Protein AF-A0A8J7DBS2-F1 (afdb_monomer)

pLDDT: mean 95.26, std 6.11, range [50.09, 98.81]

Structure (mmCIF, N/CA/C/O backbone):
data_AF-A0A8J7DBS2-F1
#
_entry.id   AF-A0A8J7DBS2-F1
#
loop_
_atom_site.group_PDB
_atom_site.id
_atom_site.type_symbol
_atom_site.label_atom_id
_atom_site.label_alt_id
_atom_site.label_comp_id
_atom_site.label_asym_id
_atom_site.label_entity_id
_atom_site.label_seq_id
_atom_site.pdbx_PDB_ins_code
_atom_site.Cartn_x
_atom_site.Cartn_y
_atom_site.Cartn_z
_atom_site.occupancy
_atom_site.B_iso_or_equiv
_atom_site.auth_seq_id
_atom_site.auth_comp_id
_atom_site.auth_asym_id
_atom_site.auth_atom_id
_atom_site.pdbx_PDB_model_num
ATOM 1 N N . MET A 1 1 ? -0.593 -21.156 12.934 1.00 50.09 1 MET A N 1
ATOM 2 C CA . MET A 1 1 ? -2.065 -21.040 13.007 1.00 50.09 1 MET A CA 1
ATOM 3 C C . MET A 1 1 ? -2.499 -20.164 11.851 1.00 50.09 1 MET A C 1
ATOM 5 O O . MET A 1 1 ? -1.917 -19.101 11.699 1.00 50.09 1 MET A O 1
ATOM 9 N N . THR A 1 2 ? -3.436 -20.617 11.023 1.00 59.56 2 THR A N 1
ATOM 10 C CA . THR A 1 2 ? -4.028 -19.796 9.953 1.00 59.56 2 THR A CA 1
ATOM 11 C C . THR A 1 2 ? -4.877 -18.699 10.592 1.00 59.56 2 THR A C 1
ATOM 13 O O . THR A 1 2 ? -5.671 -19.004 11.486 1.00 59.56 2 THR A O 1
ATOM 16 N N . MET A 1 3 ? -4.697 -17.439 10.189 1.00 76.88 3 MET A N 1
ATOM 17 C CA . MET A 1 3 ? -5.526 -16.350 10.709 1.00 76.88 3 MET A CA 1
ATOM 18 C C . MET A 1 3 ? -6.970 -16.535 10.232 1.00 76.88 3 MET A C 1
ATOM 20 O O . MET A 1 3 ? -7.224 -16.925 9.093 1.00 76.88 3 MET A O 1
ATOM 24 N N . THR A 1 4 ? -7.930 -16.305 11.126 1.00 87.81 4 THR A N 1
ATOM 25 C CA . THR A 1 4 ? -9.352 -16.307 10.767 1.00 87.81 4 THR A CA 1
ATOM 26 C C . THR A 1 4 ? -9.780 -14.870 10.538 1.00 87.81 4 THR A C 1
ATOM 28 O O . THR A 1 4 ? -9.599 -14.036 11.419 1.00 87.81 4 THR A O 1
ATOM 31 N N . TYR A 1 5 ? -10.337 -14.602 9.361 1.00 94.69 5 TYR A N 1
ATOM 32 C CA . TYR A 1 5 ? -10.731 -13.267 8.934 1.00 94.69 5 TYR A CA 1
ATOM 33 C C . TYR A 1 5 ? -12.247 -13.149 8.808 1.00 94.69 5 TYR A C 1
ATOM 35 O O . TYR A 1 5 ? -12.887 -14.020 8.215 1.00 94.69 5 TYR A O 1
ATOM 43 N N . THR A 1 6 ? -12.802 -12.047 9.305 1.00 94.81 6 THR A N 1
ATOM 44 C CA . THR A 1 6 ? -14.239 -11.762 9.305 1.00 94.81 6 THR A CA 1
ATOM 45 C C . THR A 1 6 ? -14.548 -10.460 8.568 1.00 94.81 6 THR A C 1
ATOM 47 O O . THR A 1 6 ? -15.043 -10.497 7.442 1.00 94.81 6 THR A O 1
ATOM 50 N N . ALA A 1 7 ? -14.240 -9.307 9.162 1.00 96.19 7 ALA A N 1
ATOM 51 C CA . ALA A 1 7 ? -14.533 -7.994 8.598 1.00 96.19 7 ALA A CA 1
ATOM 52 C C . ALA A 1 7 ? -13.622 -7.674 7.403 1.00 96.19 7 ALA A C 1
ATOM 54 O O . ALA A 1 7 ? -14.098 -7.227 6.365 1.00 96.19 7 ALA A O 1
ATOM 55 N N . VAL A 1 8 ? -12.329 -8.000 7.461 1.00 96.38 8 VAL A N 1
ATOM 56 C CA . VAL A 1 8 ? -11.396 -7.779 6.342 1.00 96.38 8 VAL A CA 1
ATOM 57 C C . VAL A 1 8 ? -11.718 -8.657 5.121 1.00 96.38 8 VAL A C 1
ATOM 59 O O . VAL A 1 8 ? -11.302 -8.338 4.009 1.00 96.38 8 VAL A O 1
ATOM 62 N N . LYS A 1 9 ? -12.526 -9.719 5.276 1.00 96.00 9 LYS A N 1
ATOM 63 C CA . LYS A 1 9 ? -13.055 -10.551 4.172 1.00 96.00 9 LYS A CA 1
ATOM 64 C C . LYS A 1 9 ? -14.320 -9.998 3.525 1.00 96.00 9 LYS A C 1
ATOM 66 O O . LYS A 1 9 ? -14.910 -10.665 2.679 1.00 96.00 9 LYS A O 1
ATOM 71 N N . GLN A 1 10 ? -14.739 -8.793 3.882 1.00 93.31 10 GLN A N 1
ATOM 72 C CA . GLN A 1 10 ? -15.871 -8.145 3.241 1.00 93.31 10 GLN A CA 1
ATOM 73 C C . GLN A 1 10 ? -15.635 -7.839 1.762 1.00 93.31 10 GLN A C 1
ATOM 75 O O . GLN A 1 10 ? -14.510 -7.615 1.301 1.00 93.31 10 GLN A O 1
ATOM 80 N N . HIS A 1 11 ? -16.751 -7.781 1.046 1.00 95.44 11 HIS A N 1
ATOM 81 C CA . HIS A 1 11 ? -16.793 -7.486 -0.373 1.00 95.44 11 HIS A CA 1
ATOM 82 C C . HIS A 1 11 ? -16.256 -6.085 -0.694 1.00 95.44 11 HIS A C 1
ATOM 84 O O . HIS A 1 11 ? -16.524 -5.131 0.038 1.00 95.44 11 HIS A O 1
ATOM 90 N N . VAL A 1 12 ? -15.551 -5.958 -1.819 1.00 95.44 12 VAL A N 1
ATOM 91 C CA . VAL A 1 12 ? -15.081 -4.680 -2.368 1.00 95.44 12 VAL A CA 1
ATOM 92 C C . VAL A 1 12 ? -15.620 -4.510 -3.785 1.00 95.44 12 VAL A C 1
ATOM 94 O O . VAL A 1 12 ? -15.249 -5.248 -4.696 1.00 95.44 12 VAL A O 1
ATOM 97 N N . SER A 1 13 ? -16.480 -3.511 -3.984 1.00 92.88 13 SER A N 1
ATOM 98 C CA . SER A 1 13 ? -17.037 -3.134 -5.290 1.00 92.88 13 SER A CA 1
ATOM 99 C C . SER A 1 13 ? -17.631 -4.312 -6.057 1.00 92.88 13 SER A C 1
ATOM 101 O O . SER A 1 13 ? -18.469 -5.004 -5.507 1.00 92.88 13 SER A O 1
ATOM 103 N N . ASN A 1 14 ? -17.242 -4.544 -7.306 1.00 90.12 14 ASN A N 1
ATOM 104 C CA . ASN A 1 14 ? -17.571 -5.711 -8.125 1.00 90.12 14 ASN A CA 1
ATOM 105 C C . ASN A 1 14 ? -16.405 -6.720 -8.194 1.00 90.12 14 ASN A C 1
ATOM 107 O O . ASN A 1 14 ? -16.357 -7.543 -9.105 1.00 90.12 14 ASN A O 1
ATOM 111 N N . ARG A 1 15 ? -15.444 -6.626 -7.265 1.00 93.06 15 ARG A N 1
ATOM 112 C CA . ARG A 1 15 ? -14.172 -7.368 -7.285 1.00 93.06 15 ARG A CA 1
ATOM 113 C C . ARG A 1 15 ? -14.215 -8.657 -6.467 1.00 93.06 15 ARG A C 1
ATOM 115 O O . ARG A 1 15 ? -13.379 -9.531 -6.668 1.00 93.06 15 ARG A O 1
ATOM 122 N N . GLY A 1 16 ? -15.182 -8.797 -5.562 1.00 95.69 16 GLY A N 1
ATOM 123 C CA . GLY A 1 16 ? -15.278 -9.945 -4.664 1.00 95.69 16 GLY A CA 1
ATOM 124 C C . GLY A 1 16 ? -14.671 -9.662 -3.292 1.00 95.69 16 GLY A C 1
ATOM 125 O O . GLY A 1 16 ? -14.774 -8.552 -2.770 1.00 95.69 16 GLY A O 1
ATOM 126 N N . VAL A 1 17 ? -14.067 -10.688 -2.696 1.00 96.94 17 VAL A N 1
ATOM 127 C CA . VAL A 1 17 ? -13.445 -10.640 -1.364 1.00 96.94 17 VAL A CA 1
ATOM 128 C C . VAL A 1 17 ? -11.940 -10.895 -1.477 1.00 96.94 17 VAL A C 1
ATOM 130 O O . VAL A 1 17 ? -11.539 -11.711 -2.310 1.00 96.94 17 VAL A O 1
ATOM 133 N N . PRO A 1 18 ? -11.101 -10.275 -0.628 1.00 97.19 18 PRO A N 1
ATOM 134 C CA . PRO A 1 18 ? -9.660 -10.495 -0.678 1.00 97.19 18 PRO A CA 1
ATOM 135 C C . PRO A 1 18 ? -9.301 -11.965 -0.408 1.00 97.19 18 PRO A C 1
ATOM 137 O O . PRO A 1 18 ? -9.890 -12.587 0.488 1.00 97.19 18 PRO A O 1
ATOM 140 N N . PRO A 1 19 ? -8.341 -12.552 -1.143 1.00 97.19 19 PRO A N 1
ATOM 141 C CA . PRO A 1 19 ? -7.790 -13.868 -0.828 1.00 97.19 19 PRO A CA 1
ATOM 142 C C . PRO A 1 19 ? -7.136 -13.889 0.558 1.00 97.19 19 PRO A C 1
ATOM 144 O O . PRO A 1 19 ? -6.570 -12.889 0.993 1.00 97.19 19 PRO A O 1
ATOM 147 N N . ASN A 1 20 ? -7.178 -15.036 1.245 1.00 96.81 20 ASN A N 1
ATOM 148 C CA . ASN A 1 20 ? -6.560 -15.151 2.572 1.00 96.81 20 ASN A CA 1
ATOM 149 C C . ASN A 1 20 ? -5.044 -14.940 2.505 1.00 96.81 20 ASN A C 1
ATOM 151 O O . ASN A 1 20 ? -4.527 -14.205 3.326 1.00 96.81 20 ASN A O 1
ATOM 155 N N . ASP A 1 21 ? -4.371 -15.479 1.485 1.00 96.94 21 ASP A N 1
ATOM 156 C CA . ASP A 1 21 ? -2.923 -15.307 1.306 1.00 96.94 21 ASP A CA 1
ATOM 157 C C . ASP A 1 21 ? -2.512 -13.827 1.176 1.00 96.94 21 ASP A C 1
ATOM 159 O O . ASP A 1 21 ? -1.553 -13.383 1.802 1.00 96.94 21 ASP A O 1
ATOM 163 N N . PHE A 1 22 ? -3.291 -13.020 0.446 1.00 98.19 22 PHE A N 1
ATOM 164 C CA . PHE A 1 22 ? -3.061 -11.575 0.383 1.00 98.19 22 PHE A CA 1
ATOM 165 C C . PHE A 1 22 ? -3.194 -10.922 1.770 1.00 98.19 22 PHE A C 1
ATOM 167 O O . PHE A 1 22 ? -2.366 -10.094 2.147 1.00 98.19 22 PHE A O 1
ATOM 174 N N . LEU A 1 23 ? -4.221 -11.298 2.541 1.00 98.25 23 LEU A N 1
ATOM 175 C CA . LEU A 1 23 ? -4.439 -10.771 3.892 1.00 98.25 23 LEU A CA 1
ATOM 176 C C . LEU A 1 23 ? -3.359 -11.227 4.880 1.00 98.25 23 LEU A C 1
ATOM 178 O O . LEU A 1 23 ? -2.909 -10.413 5.682 1.00 98.25 23 LEU A O 1
ATOM 182 N N . ASP A 1 24 ? -2.923 -12.485 4.805 1.00 97.69 24 ASP A N 1
ATOM 183 C CA . ASP A 1 24 ? -1.869 -13.047 5.653 1.00 97.69 24 ASP A CA 1
ATOM 184 C C . ASP A 1 24 ? -0.578 -12.241 5.476 1.00 97.69 24 ASP A C 1
ATOM 186 O O . ASP A 1 24 ? 0.030 -11.808 6.458 1.00 97.69 24 ASP A O 1
ATOM 190 N N . GLN A 1 25 ? -0.209 -11.954 4.226 1.00 98.19 25 GLN A N 1
ATOM 191 C CA . GLN A 1 25 ? 0.973 -11.159 3.898 1.00 98.19 25 GLN A CA 1
ATOM 192 C C . GLN A 1 25 ? 0.822 -9.684 4.288 1.00 98.19 25 GLN A C 1
ATOM 194 O O . GLN A 1 25 ? 1.759 -9.104 4.835 1.00 98.19 25 GLN A O 1
ATOM 199 N N . LEU A 1 26 ? -0.358 -9.091 4.078 1.00 98.56 26 LEU A N 1
ATOM 200 C CA . LEU A 1 26 ? -0.632 -7.704 4.462 1.00 98.56 26 LEU A CA 1
ATOM 201 C C . LEU A 1 26 ? -0.565 -7.497 5.980 1.00 98.56 26 LEU A C 1
ATOM 203 O O . LEU A 1 26 ? 0.005 -6.510 6.444 1.00 98.56 26 LEU A O 1
ATOM 207 N N . VAL A 1 27 ? -1.112 -8.431 6.760 1.00 98.38 27 VAL A N 1
ATOM 208 C CA . VAL A 1 27 ? -1.033 -8.394 8.227 1.00 98.38 27 VAL A CA 1
ATOM 209 C C . VAL A 1 27 ? 0.398 -8.628 8.699 1.00 98.38 27 VAL A C 1
ATOM 211 O O . VAL A 1 27 ? 0.857 -7.912 9.586 1.00 98.38 27 VAL A O 1
ATOM 214 N N . ALA A 1 28 ? 1.105 -9.604 8.120 1.00 98.06 28 ALA A N 1
ATOM 215 C CA . ALA A 1 28 ? 2.497 -9.876 8.469 1.00 98.06 28 ALA A CA 1
ATOM 216 C C . ALA A 1 28 ? 3.378 -8.641 8.236 1.00 98.06 28 ALA A C 1
ATOM 218 O O . ALA A 1 28 ? 4.077 -8.212 9.148 1.00 98.06 28 ALA A O 1
ATOM 219 N N . TRP A 1 29 ? 3.261 -8.004 7.068 1.00 98.50 29 TRP A N 1
ATOM 220 C CA . TRP A 1 29 ? 3.956 -6.748 6.799 1.00 98.50 29 TRP A CA 1
ATOM 221 C C . TRP A 1 29 ? 3.540 -5.643 7.772 1.00 98.50 29 TRP A C 1
ATOM 223 O O . TRP A 1 29 ? 4.397 -4.961 8.324 1.00 98.50 29 TRP A O 1
ATOM 233 N N . GLY A 1 30 ? 2.240 -5.483 8.035 1.00 98.25 30 GLY A N 1
ATOM 234 C CA . GLY A 1 30 ? 1.736 -4.458 8.945 1.00 98.25 30 GLY A CA 1
ATOM 235 C C . GLY A 1 30 ? 2.342 -4.527 10.349 1.00 98.25 30 GLY A C 1
ATOM 236 O O . GLY A 1 30 ? 2.635 -3.479 10.922 1.00 98.25 30 GLY A O 1
ATOM 237 N N . LYS A 1 31 ? 2.576 -5.735 10.880 1.00 97.88 31 LYS A N 1
ATOM 238 C CA . LYS A 1 31 ? 3.210 -5.955 12.194 1.00 97.88 31 LYS A CA 1
ATOM 239 C C . LYS A 1 31 ? 4.630 -5.409 12.270 1.00 97.88 31 LYS A C 1
ATOM 241 O O . LYS A 1 31 ? 4.978 -4.765 13.257 1.00 97.88 31 LYS A O 1
ATOM 246 N N . ASP A 1 32 ? 5.408 -5.651 11.222 1.00 97.25 32 ASP A N 1
ATOM 247 C CA . ASP A 1 32 ? 6.838 -5.344 11.191 1.00 97.25 32 ASP A CA 1
ATOM 248 C C . ASP A 1 32 ? 7.135 -3.973 10.559 1.00 97.25 32 ASP A C 1
ATOM 250 O O . ASP A 1 32 ? 8.241 -3.445 10.687 1.00 97.25 32 ASP A O 1
ATOM 254 N N . ALA A 1 33 ? 6.147 -3.372 9.890 1.00 97.75 33 ALA A N 1
ATOM 255 C CA . ALA A 1 33 ? 6.293 -2.095 9.212 1.00 97.75 33 ALA A CA 1
ATOM 256 C C . ALA A 1 33 ? 6.676 -0.966 10.198 1.00 97.75 33 ALA A C 1
ATOM 258 O O . ALA A 1 33 ? 5.978 -0.760 11.207 1.00 97.75 33 ALA A O 1
ATOM 259 N N . PRO A 1 34 ? 7.724 -0.175 9.886 1.00 97.44 34 PRO A N 1
ATOM 260 C CA . PRO A 1 34 ? 8.194 0.906 10.744 1.00 97.44 34 PRO A CA 1
ATOM 261 C C . PRO A 1 34 ? 7.108 1.930 11.088 1.00 97.44 34 PRO A C 1
ATOM 263 O O . PRO A 1 34 ? 6.398 2.432 10.213 1.00 97.44 34 PRO A O 1
ATOM 266 N N . ASP A 1 35 ? 7.037 2.311 12.365 1.00 97.88 35 ASP A N 1
ATOM 267 C CA . ASP A 1 35 ? 6.094 3.312 12.886 1.00 97.88 35 ASP A CA 1
ATOM 268 C C . ASP A 1 35 ? 6.122 4.634 12.095 1.00 97.88 35 ASP A C 1
ATOM 270 O O . ASP A 1 35 ? 5.081 5.274 11.917 1.00 97.88 35 ASP A O 1
ATOM 274 N N . GLU A 1 36 ? 7.291 5.026 11.573 1.00 96.38 36 GLU A N 1
ATOM 275 C CA . GLU A 1 36 ? 7.492 6.236 10.761 1.00 96.38 36 GLU A CA 1
ATOM 276 C C . GLU A 1 36 ? 6.594 6.313 9.517 1.00 96.38 36 GLU A C 1
ATOM 278 O O . GLU A 1 36 ? 6.227 7.409 9.092 1.00 96.38 36 GLU A O 1
ATOM 283 N N . ILE A 1 37 ? 6.169 5.178 8.956 1.00 97.50 37 ILE A N 1
ATOM 284 C CA . ILE A 1 37 ? 5.254 5.146 7.807 1.00 97.50 37 ILE A CA 1
ATOM 285 C C . ILE A 1 37 ? 3.871 5.671 8.222 1.00 97.50 37 ILE A C 1
ATOM 287 O O . ILE A 1 37 ? 3.144 6.265 7.421 1.00 97.50 37 ILE A O 1
ATOM 291 N N . PHE A 1 38 ? 3.506 5.500 9.493 1.00 98.06 38 PHE A N 1
ATOM 292 C CA . PHE A 1 38 ? 2.157 5.729 10.003 1.00 98.06 38 PHE A CA 1
ATOM 293 C C . PHE A 1 38 ? 2.026 6.986 10.864 1.00 98.06 38 PHE A C 1
ATOM 295 O O . PHE A 1 38 ? 0.909 7.317 11.268 1.00 98.06 38 PHE A O 1
ATOM 302 N N . VAL A 1 39 ? 3.107 7.725 11.137 1.00 96.56 39 VAL A N 1
ATOM 303 C CA . VAL A 1 39 ? 3.038 8.992 11.895 1.00 96.56 39 VAL A CA 1
ATOM 304 C C . VAL A 1 39 ? 2.187 10.039 11.168 1.00 96.56 39 VAL A C 1
ATOM 306 O O . VAL A 1 39 ? 1.696 9.827 10.063 1.00 96.56 39 VAL A O 1
ATOM 309 N N . ARG A 1 40 ? 1.929 11.199 11.767 1.00 94.62 40 ARG A N 1
ATOM 310 C CA . ARG A 1 40 ? 1.202 12.285 11.087 1.00 94.62 40 ARG A CA 1
ATOM 311 C C . ARG A 1 40 ? 2.135 13.046 10.136 1.00 94.62 40 ARG A C 1
ATOM 313 O O . ARG A 1 40 ? 3.239 13.387 10.534 1.00 94.62 40 ARG A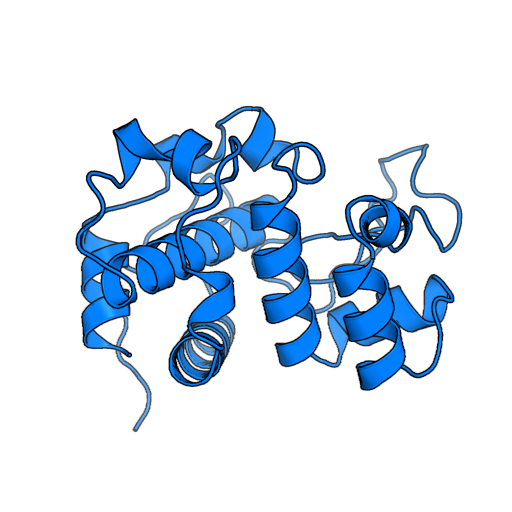 O 1
ATOM 320 N N . ASN A 1 41 ? 1.674 13.348 8.919 1.00 91.25 41 ASN A N 1
ATOM 321 C CA . ASN A 1 41 ? 2.353 14.293 8.023 1.00 91.25 41 ASN A CA 1
ATOM 322 C C . ASN A 1 41 ? 1.850 15.731 8.252 1.00 91.25 41 ASN A C 1
ATOM 324 O O . ASN A 1 41 ? 0.693 15.918 8.646 1.00 91.25 41 ASN A O 1
ATOM 328 N N . PRO A 1 42 ? 2.682 16.755 7.977 1.00 90.56 42 PRO A N 1
ATOM 329 C CA . PRO A 1 42 ? 2.252 18.153 8.011 1.00 90.56 42 PRO A CA 1
ATOM 330 C C . PRO A 1 42 ? 1.401 18.561 6.792 1.00 90.56 42 PRO A C 1
ATOM 332 O O . PRO A 1 42 ? 0.786 19.622 6.810 1.00 90.56 42 PRO A O 1
ATOM 335 N N . PHE A 1 43 ? 1.347 17.734 5.746 1.00 91.19 43 PHE A N 1
ATOM 336 C CA . PHE A 1 43 ? 0.581 17.956 4.516 1.00 91.19 43 PHE A CA 1
ATOM 337 C C . PHE A 1 43 ? -0.561 16.941 4.363 1.00 91.19 43 PHE A C 1
ATOM 339 O O . PHE A 1 43 ? -0.644 15.959 5.102 1.00 91.19 43 PHE A O 1
ATOM 346 N N . SER A 1 44 ? -1.458 17.202 3.405 1.00 93.31 44 SER A N 1
ATOM 347 C CA . SER A 1 44 ? -2.552 16.286 3.072 1.00 93.31 44 SER A CA 1
ATOM 348 C C . SER A 1 44 ? -2.014 15.020 2.411 1.00 93.31 44 SER A C 1
ATOM 350 O O . SER A 1 44 ? -1.223 15.097 1.474 1.00 93.31 44 SER A O 1
ATOM 352 N N . ASP A 1 45 ? -2.457 13.869 2.898 1.00 95.69 45 ASP A N 1
ATOM 353 C CA . ASP A 1 45 ? -2.103 12.545 2.402 1.00 95.69 45 ASP A CA 1
ATOM 354 C C . ASP A 1 45 ? -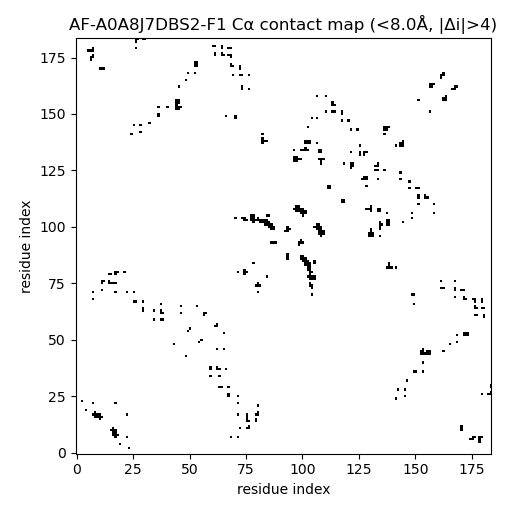3.336 11.630 2.443 1.00 95.69 45 ASP A C 1
ATOM 356 O O . ASP A 1 45 ? -4.461 12.094 2.663 1.00 95.69 45 ASP A O 1
ATOM 360 N N . ILE A 1 46 ? -3.139 10.324 2.259 1.00 97.81 46 ILE A N 1
ATOM 361 C CA . ILE A 1 46 ? -4.233 9.355 2.329 1.00 97.81 46 ILE A CA 1
ATOM 362 C C . ILE A 1 46 ? -5.052 9.442 3.622 1.00 97.81 46 ILE A C 1
ATOM 364 O O . ILE A 1 46 ? -6.268 9.289 3.574 1.00 97.81 46 ILE A O 1
ATOM 368 N N . TYR A 1 47 ? -4.438 9.749 4.770 1.00 98.06 47 TYR A N 1
ATOM 369 C CA . TYR A 1 47 ? -5.182 9.870 6.019 1.00 98.06 47 TYR A CA 1
ATOM 370 C C . TYR A 1 47 ? -6.106 11.074 5.965 1.00 98.06 47 TYR A C 1
ATOM 372 O O . TYR A 1 47 ? -7.284 10.944 6.268 1.00 98.06 47 TYR A O 1
ATOM 380 N N . SER A 1 48 ? -5.608 12.231 5.534 1.00 96.50 48 SER A N 1
ATOM 381 C CA . SER A 1 48 ? -6.467 13.403 5.338 1.00 96.50 48 SER A CA 1
ATOM 382 C C . SER A 1 48 ? -7.619 13.107 4.370 1.00 96.50 48 SER A C 1
ATOM 384 O O . SER A 1 48 ? -8.741 13.531 4.631 1.00 96.50 48 SER A O 1
ATOM 386 N N . SER A 1 49 ? -7.362 12.323 3.315 1.00 97.12 49 SER A N 1
ATOM 387 C CA . SER A 1 49 ? -8.367 11.900 2.330 1.00 97.12 49 SER A CA 1
ATOM 388 C C . SER A 1 49 ? -9.499 11.075 2.950 1.00 97.12 49 SER A C 1
ATOM 390 O O . SER A 1 49 ? -10.666 11.351 2.696 1.00 97.12 49 SER A O 1
ATOM 392 N N . VAL A 1 50 ? -9.171 10.093 3.797 1.00 98.12 50 VAL A N 1
ATOM 393 C CA . VAL A 1 50 ? -10.149 9.140 4.362 1.00 98.12 50 VAL A CA 1
ATOM 394 C C . VAL A 1 50 ? -10.605 9.502 5.780 1.00 98.12 50 VAL A C 1
ATOM 396 O O . VAL A 1 50 ? -11.225 8.686 6.467 1.00 98.12 50 VAL A O 1
ATOM 399 N N . PHE A 1 51 ? -10.305 10.719 6.252 1.00 97.75 51 PHE A N 1
ATOM 400 C CA . PHE A 1 51 ? -10.578 11.146 7.629 1.00 97.75 51 PHE A CA 1
ATOM 401 C C . PHE A 1 51 ? -12.047 10.995 8.021 1.00 97.75 51 PHE A C 1
ATOM 403 O O . PHE A 1 51 ? -12.348 10.452 9.082 1.00 97.75 51 PHE A O 1
ATOM 410 N N . ASN A 1 52 ? -12.966 11.425 7.159 1.00 97.56 52 ASN A N 1
ATOM 411 C CA . ASN A 1 52 ? -14.397 11.354 7.456 1.00 97.56 52 ASN A CA 1
ATOM 412 C C . ASN A 1 52 ? -14.909 9.904 7.502 1.00 97.56 52 ASN A C 1
ATOM 414 O O . ASN A 1 52 ? -15.853 9.597 8.227 1.00 97.56 52 ASN A O 1
ATOM 418 N N . THR A 1 53 ? -14.247 9.000 6.782 1.00 98.00 53 THR A N 1
ATOM 419 C CA . THR A 1 53 ? -14.638 7.593 6.675 1.00 98.00 53 THR A CA 1
ATOM 420 C C . THR A 1 53 ? -14.110 6.775 7.850 1.00 98.00 53 THR A C 1
ATOM 422 O O . THR A 1 53 ? -14.877 6.081 8.522 1.00 98.00 53 THR A O 1
ATOM 425 N N . LEU A 1 54 ? -12.813 6.896 8.151 1.00 98.38 54 LEU A N 1
ATOM 426 C CA . LEU A 1 54 ? -12.110 6.026 9.102 1.00 98.38 54 LEU A CA 1
ATOM 427 C C . LEU A 1 54 ? -11.586 6.742 10.356 1.00 98.38 54 LEU A C 1
ATOM 429 O O . LEU A 1 54 ? -11.195 6.076 11.311 1.00 98.38 54 LEU A O 1
ATOM 433 N N . GLY A 1 55 ? -11.561 8.075 10.386 1.00 94.75 55 GLY A N 1
ATOM 434 C CA . GLY A 1 55 ? -11.128 8.856 11.549 1.00 94.75 55 GLY A CA 1
ATOM 435 C C . GLY A 1 55 ? -12.197 8.958 12.646 1.00 94.75 55 GLY A C 1
ATOM 436 O O . GLY A 1 55 ? -13.309 8.466 12.476 1.00 94.75 55 GLY A O 1
ATOM 437 N N . PRO A 1 56 ? -11.930 9.613 13.786 1.00 97.12 56 PRO A N 1
ATOM 438 C CA . PRO A 1 56 ? -10.680 10.279 14.147 1.00 97.12 56 PRO A CA 1
ATOM 439 C C . PRO A 1 56 ? -9.549 9.289 14.470 1.00 97.12 56 PRO A C 1
ATOM 441 O O . PRO A 1 56 ? -9.783 8.126 14.789 1.00 97.12 56 PRO A O 1
ATOM 444 N N . TRP A 1 57 ? -8.298 9.751 14.381 1.00 96.62 57 TRP A N 1
ATOM 445 C CA . TRP A 1 57 ? -7.114 8.914 14.615 1.00 96.62 57 TRP A CA 1
ATOM 446 C C . TRP A 1 57 ? -6.852 8.690 16.103 1.00 96.62 57 TRP A C 1
ATOM 448 O O . TRP A 1 57 ? -6.830 9.647 16.870 1.00 96.62 57 TRP A O 1
ATOM 458 N N . GLN A 1 58 ? -6.565 7.443 16.482 1.00 96.88 58 GLN A N 1
ATOM 459 C CA . GLN A 1 58 ? -6.374 7.029 17.881 1.00 96.88 58 GLN A CA 1
ATOM 460 C C . GLN A 1 58 ? -4.913 6.666 18.217 1.00 96.88 58 GLN A C 1
ATOM 462 O O . GLN A 1 58 ? -4.645 5.966 19.186 1.00 96.88 58 GLN A O 1
ATOM 467 N N . GLY A 1 59 ? -3.956 7.113 17.400 1.00 96.88 59 GLY A N 1
ATOM 468 C CA . GLY A 1 59 ? -2.529 6.797 17.543 1.00 96.88 59 GLY A CA 1
ATOM 469 C C . GLY A 1 59 ? -1.981 5.937 16.405 1.00 96.88 59 GLY A C 1
ATOM 470 O O . GLY A 1 59 ? -2.663 5.697 15.404 1.00 96.88 59 GLY A O 1
ATOM 471 N N . ILE A 1 60 ? -0.727 5.501 16.550 1.00 98.00 60 ILE A N 1
ATOM 472 C CA . ILE A 1 60 ? 0.001 4.748 15.518 1.00 98.00 60 ILE A CA 1
ATOM 473 C C . ILE A 1 60 ? -0.681 3.412 15.180 1.00 98.00 60 ILE A C 1
ATOM 475 O O . ILE A 1 60 ? -0.917 3.199 13.992 1.00 98.00 60 ILE A O 1
ATOM 479 N N . PRO A 1 61 ? -1.105 2.564 16.145 1.00 98.31 61 PRO A N 1
ATOM 480 C CA . PRO A 1 61 ? -1.765 1.296 15.817 1.00 98.31 61 PRO A CA 1
ATOM 481 C C . PRO A 1 61 ? -3.022 1.475 14.958 1.00 98.31 61 PRO A C 1
ATOM 483 O O . PRO A 1 61 ? -3.219 0.770 13.972 1.00 98.31 61 PRO A O 1
ATOM 486 N N . HIS A 1 62 ? -3.839 2.486 15.271 1.00 98.62 62 HIS A N 1
ATOM 487 C CA . HIS A 1 62 ? -5.030 2.799 14.486 1.00 98.62 62 HIS A CA 1
ATOM 488 C C . HIS A 1 62 ? -4.679 3.312 13.086 1.00 98.62 62 HIS A C 1
ATOM 490 O O . HIS A 1 62 ? -5.308 2.921 12.111 1.00 98.62 62 HIS A O 1
ATOM 496 N N . ARG A 1 63 ? -3.669 4.181 12.951 1.00 98.62 63 ARG A N 1
ATOM 497 C CA . ARG A 1 63 ? -3.232 4.684 11.637 1.00 98.62 63 ARG A CA 1
ATOM 498 C C . ARG A 1 63 ? -2.650 3.563 10.773 1.00 98.62 63 ARG A C 1
ATOM 500 O O . ARG A 1 63 ? -3.018 3.454 9.610 1.00 98.62 63 ARG A O 1
ATOM 507 N N . ARG A 1 64 ? -1.847 2.677 11.358 1.00 98.75 64 ARG A N 1
ATOM 508 C CA . ARG A 1 64 ? -1.365 1.454 10.710 1.00 98.75 64 ARG A CA 1
ATOM 509 C C . ARG A 1 64 ? -2.522 0.608 10.181 1.00 98.75 64 ARG A C 1
ATOM 511 O O . ARG A 1 64 ? -2.569 0.342 8.987 1.00 98.75 64 ARG A O 1
ATOM 518 N N . ALA A 1 65 ? -3.499 0.281 11.025 1.00 98.75 65 ALA A N 1
ATOM 519 C CA . ALA A 1 65 ? -4.674 -0.484 10.610 1.00 98.75 65 ALA A CA 1
ATOM 520 C C . ALA A 1 65 ? -5.499 0.216 9.512 1.00 98.75 65 ALA A C 1
ATOM 522 O O . ALA A 1 65 ? -5.986 -0.436 8.594 1.00 98.75 65 ALA A O 1
ATOM 523 N N . VAL A 1 66 ? -5.613 1.547 9.564 1.00 98.75 66 VAL A N 1
ATOM 524 C CA . VAL A 1 66 ? -6.239 2.350 8.500 1.00 98.75 66 VAL A CA 1
ATOM 525 C C . VAL A 1 66 ? -5.474 2.230 7.182 1.00 98.75 66 VAL A C 1
ATOM 527 O O . VAL A 1 66 ? -6.104 2.066 6.141 1.00 98.75 66 VAL A O 1
ATOM 530 N N . MET A 1 67 ? -4.139 2.277 7.202 1.00 98.81 67 MET A N 1
ATOM 531 C CA . 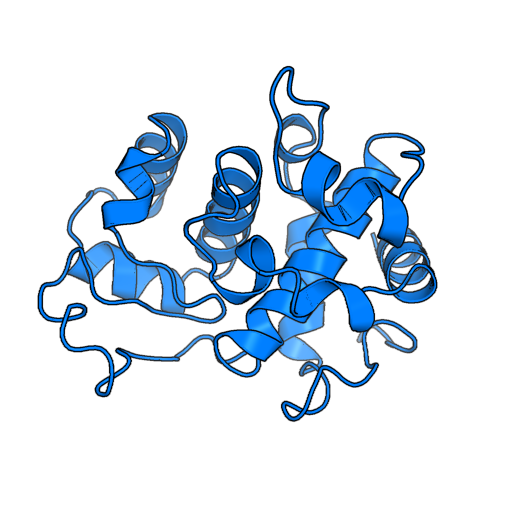MET A 1 67 ? -3.332 2.068 5.996 1.00 98.81 67 MET A CA 1
ATOM 532 C C . MET A 1 67 ? -3.551 0.665 5.419 1.00 98.81 67 MET A C 1
ATOM 534 O O . MET A 1 67 ? -3.753 0.544 4.214 1.00 98.81 67 MET A O 1
ATOM 538 N N . LEU A 1 68 ? -3.583 -0.376 6.262 1.00 98.81 68 LEU A N 1
ATOM 539 C CA . LEU A 1 68 ? -3.875 -1.740 5.805 1.00 98.81 68 LEU A CA 1
ATOM 540 C C . LEU A 1 68 ? -5.265 -1.840 5.173 1.00 98.81 68 LEU A C 1
ATOM 542 O O . LEU A 1 68 ? -5.408 -2.434 4.109 1.00 98.81 68 LEU A O 1
ATOM 546 N N . GLU A 1 69 ? -6.280 -1.211 5.767 1.00 98.81 69 GLU A N 1
ATOM 547 C CA . GLU A 1 69 ? -7.629 -1.196 5.196 1.00 98.81 69 GLU A CA 1
ATOM 548 C C . GLU A 1 69 ? -7.680 -0.476 3.845 1.00 98.81 69 GLU A C 1
ATOM 550 O O . GLU A 1 69 ? -8.283 -0.982 2.896 1.00 98.81 69 GLU A O 1
ATOM 555 N N . VAL A 1 70 ? -6.994 0.663 3.718 1.00 98.81 70 VAL A N 1
ATOM 556 C CA . VAL A 1 70 ? -6.869 1.356 2.431 1.00 98.81 70 VAL A CA 1
ATOM 557 C C . VAL A 1 70 ? -6.175 0.470 1.404 1.00 98.81 70 VAL A C 1
ATOM 559 O O . VAL A 1 70 ? -6.694 0.303 0.304 1.00 98.81 70 VAL A O 1
ATOM 562 N N . MET A 1 71 ? -5.034 -0.126 1.749 1.00 98.81 71 MET A N 1
ATOM 563 C CA . MET A 1 71 ? -4.279 -0.988 0.841 1.00 98.81 71 MET A CA 1
ATOM 564 C C . MET A 1 71 ? -5.081 -2.227 0.433 1.00 98.81 71 MET A C 1
ATOM 566 O O . MET A 1 71 ? -5.048 -2.604 -0.738 1.00 98.81 71 MET A O 1
ATOM 570 N N . ARG A 1 72 ? -5.850 -2.819 1.355 1.00 98.69 72 ARG A N 1
ATOM 571 C CA . ARG A 1 72 ? -6.757 -3.940 1.082 1.00 98.69 72 ARG A CA 1
ATOM 572 C C . ARG A 1 72 ? -7.822 -3.552 0.064 1.00 98.69 72 ARG A C 1
ATOM 574 O O . ARG A 1 72 ? -8.015 -4.279 -0.906 1.00 98.69 72 ARG A O 1
ATOM 581 N N . VAL A 1 73 ? -8.522 -2.437 0.266 1.00 98.62 73 VAL A N 1
ATOM 582 C CA . VAL A 1 73 ? -9.566 -1.991 -0.671 1.00 98.62 73 VAL A CA 1
ATOM 583 C C . VAL A 1 73 ? -8.957 -1.604 -2.013 1.00 98.62 73 VAL A C 1
ATOM 585 O O . VAL A 1 73 ? -9.445 -2.039 -3.056 1.00 98.62 73 VAL A O 1
ATOM 588 N N . LEU A 1 74 ? -7.866 -0.841 -1.992 1.00 98.44 74 LEU A N 1
ATOM 589 C CA . LEU A 1 74 ? -7.202 -0.348 -3.189 1.00 98.44 74 LEU A CA 1
ATOM 590 C C . LEU A 1 74 ? -6.689 -1.493 -4.070 1.00 98.44 74 LEU A C 1
ATOM 592 O O . LEU A 1 74 ? -6.979 -1.498 -5.259 1.00 98.44 74 LEU A O 1
ATOM 596 N N . ALA A 1 75 ? -6.037 -2.513 -3.503 1.00 98.31 75 ALA A N 1
ATOM 597 C CA . ALA A 1 75 ? -5.607 -3.689 -4.269 1.00 98.31 75 ALA A CA 1
ATOM 598 C C . ALA A 1 75 ? -6.781 -4.419 -4.947 1.00 98.31 75 ALA A C 1
ATOM 600 O O . ALA A 1 75 ? -6.641 -4.948 -6.050 1.00 98.31 75 ALA A O 1
ATOM 601 N N . GLY A 1 76 ? -7.957 -4.420 -4.311 1.00 98.06 76 GLY A N 1
ATOM 602 C CA . GLY A 1 76 ? -9.183 -4.932 -4.916 1.00 98.06 76 GLY A CA 1
ATOM 603 C C . GLY A 1 76 ? -9.559 -4.151 -6.173 1.00 98.06 76 GLY A C 1
ATOM 604 O O . GLY A 1 76 ? -9.800 -4.744 -7.222 1.00 98.06 76 GLY A O 1
ATOM 605 N N . PHE A 1 77 ? -9.569 -2.819 -6.088 1.00 96.88 77 PHE A N 1
ATOM 606 C CA . PHE A 1 77 ? -9.875 -1.946 -7.222 1.00 96.88 77 PHE A CA 1
ATOM 607 C C . PHE A 1 77 ? -8.874 -2.068 -8.368 1.00 96.88 77 PHE A C 1
ATOM 609 O O . PHE A 1 77 ? -9.309 -2.137 -9.518 1.00 96.88 77 PHE A O 1
ATOM 616 N N . GLU A 1 78 ? -7.583 -2.098 -8.046 1.00 95.69 78 GLU A N 1
ATOM 617 C CA . GLU A 1 78 ? -6.501 -2.036 -9.029 1.00 95.69 78 GLU A CA 1
ATOM 618 C C . GLU A 1 78 ? -6.298 -3.377 -9.748 1.00 95.69 78 GLU A C 1
ATOM 620 O O . GLU A 1 78 ? -6.147 -3.407 -10.963 1.00 95.69 78 GLU A O 1
ATOM 625 N N . SER A 1 79 ? -6.344 -4.504 -9.030 1.00 96.69 79 SER A N 1
ATOM 626 C CA . SER A 1 79 ? -5.956 -5.807 -9.599 1.00 96.69 79 SER A CA 1
ATOM 627 C C . SER A 1 79 ? -6.801 -6.991 -9.135 1.00 96.69 79 SER A C 1
ATOM 629 O O . SER A 1 79 ? -6.515 -8.132 -9.487 1.00 96.69 79 SER A O 1
ATOM 631 N N . SER A 1 80 ? -7.827 -6.768 -8.309 1.00 97.44 80 SER A N 1
ATOM 632 C CA . SER A 1 80 ? -8.482 -7.852 -7.559 1.00 97.44 80 SER A CA 1
ATOM 633 C C . SER A 1 80 ? -7.473 -8.659 -6.723 1.00 97.44 80 SER A C 1
ATOM 635 O O . SER A 1 80 ? -7.523 -9.889 -6.693 1.00 97.44 80 SER A O 1
ATOM 637 N N . TRP A 1 81 ? -6.558 -7.955 -6.041 1.00 98.19 81 TRP A N 1
ATOM 638 C CA . TRP A 1 81 ? -5.509 -8.528 -5.179 1.00 98.19 81 TRP A CA 1
ATOM 639 C C . TRP A 1 81 ? -4.495 -9.425 -5.906 1.00 98.19 81 TRP A C 1
ATOM 641 O O . TRP A 1 81 ? -3.832 -10.254 -5.281 1.00 98.19 81 TRP A O 1
ATOM 651 N N . ASN A 1 82 ? -4.362 -9.278 -7.224 1.00 97.75 82 ASN A N 1
ATOM 652 C CA . ASN A 1 82 ? -3.469 -10.091 -8.034 1.00 97.75 82 ASN A CA 1
ATOM 653 C C . ASN A 1 82 ? -2.034 -9.542 -8.011 1.00 97.75 82 ASN A C 1
ATOM 655 O O . ASN A 1 82 ? -1.695 -8.593 -8.718 1.00 97.75 82 ASN A O 1
ATOM 659 N N . TRP A 1 83 ? -1.155 -10.202 -7.257 1.00 97.62 83 TRP A N 1
ATOM 660 C CA . TRP A 1 83 ? 0.280 -9.897 -7.223 1.00 97.62 83 TRP A CA 1
ATOM 661 C C . TRP A 1 83 ? 0.966 -9.957 -8.589 1.00 97.62 83 TRP A C 1
ATOM 663 O O . TRP A 1 83 ? 1.940 -9.251 -8.819 1.00 97.62 83 TRP A O 1
ATOM 673 N N . ASN A 1 84 ? 0.456 -10.768 -9.515 1.00 96.81 84 ASN A N 1
ATOM 674 C CA . ASN A 1 84 ? 1.072 -10.956 -10.825 1.00 96.81 84 ASN A CA 1
ATOM 675 C C . ASN A 1 84 ? 0.510 -10.024 -11.903 1.00 96.81 84 ASN A C 1
ATOM 677 O O . ASN A 1 84 ? 0.942 -10.119 -13.060 1.00 96.81 84 ASN A O 1
ATOM 681 N N . GLU A 1 85 ? -0.411 -9.123 -11.543 1.00 95.50 85 GLU A N 1
ATOM 682 C CA . GLU A 1 85 ? -1.100 -8.260 -12.499 1.00 95.50 85 GLU A CA 1
ATOM 683 C C . GLU A 1 85 ? -0.107 -7.481 -13.363 1.00 95.50 85 GLU A C 1
ATOM 685 O O . GLU A 1 85 ? 0.932 -6.993 -12.897 1.00 95.50 85 GLU A O 1
ATOM 690 N N . GLY A 1 86 ? -0.370 -7.494 -14.665 1.00 88.06 86 GLY A N 1
ATOM 691 C CA . GLY A 1 86 ? 0.515 -6.948 -15.680 1.00 88.06 86 GLY A CA 1
ATOM 692 C C . GLY A 1 86 ? 0.094 -5.568 -16.131 1.00 88.06 86 GLY A C 1
ATOM 693 O O . GLY A 1 86 ? -0.714 -4.912 -15.494 1.00 88.06 86 GLY A O 1
ATOM 694 N N . ARG A 1 87 ? 0.672 -5.164 -17.259 1.00 85.56 87 ARG A N 1
ATOM 695 C CA . ARG A 1 87 ? 0.320 -3.931 -17.946 1.00 85.56 87 ARG A CA 1
ATOM 696 C C . ARG A 1 87 ? -1.177 -3.902 -18.256 1.00 85.56 87 ARG A C 1
ATOM 698 O O . ARG A 1 87 ? -1.676 -4.812 -18.923 1.00 85.56 87 ARG A O 1
ATOM 705 N N . ASP A 1 88 ? -1.828 -2.790 -17.934 1.00 79.19 88 ASP A N 1
ATOM 706 C CA . ASP A 1 88 ? -3.121 -2.453 -18.518 1.00 79.19 88 ASP A CA 1
ATOM 707 C C . ASP A 1 88 ? -2.955 -2.116 -20.011 1.00 79.19 88 ASP A C 1
ATOM 709 O O . ASP A 1 88 ? -2.472 -1.052 -20.406 1.00 79.19 88 ASP A O 1
ATOM 713 N N . ILE A 1 89 ? -3.356 -3.051 -20.874 1.00 81.81 89 ILE A N 1
ATOM 714 C CA . ILE A 1 89 ? -3.277 -2.892 -22.333 1.00 81.81 89 ILE A CA 1
ATOM 715 C C . ILE A 1 89 ? -4.281 -1.872 -22.885 1.00 81.81 89 ILE A C 1
ATOM 717 O O . ILE A 1 89 ? -4.167 -1.480 -24.046 1.00 81.81 89 ILE A O 1
ATOM 721 N N . THR A 1 90 ? -5.260 -1.452 -22.082 1.00 80.75 90 THR A N 1
ATOM 722 C CA . THR A 1 90 ? -6.261 -0.455 -22.474 1.00 80.75 90 THR A CA 1
ATOM 723 C C . THR A 1 90 ? -5.795 0.976 -22.207 1.00 80.75 90 THR A C 1
ATOM 725 O O . THR A 1 90 ? -6.316 1.904 -22.827 1.00 80.75 90 THR A O 1
ATOM 728 N N . ASN A 1 91 ? -4.769 1.166 -21.367 1.00 76.75 91 ASN A N 1
ATOM 729 C CA . ASN A 1 91 ? -4.167 2.469 -21.105 1.00 76.75 91 ASN A CA 1
ATOM 730 C C . ASN A 1 91 ? -3.119 2.821 -22.187 1.00 76.75 91 ASN A C 1
ATOM 732 O O . ASN A 1 91 ? -2.034 2.225 -22.229 1.00 76.75 91 ASN A O 1
ATOM 736 N N . PRO A 1 92 ? -3.369 3.832 -23.045 1.00 79.00 92 PRO A N 1
ATOM 737 C CA . PRO A 1 92 ? -2.455 4.188 -24.131 1.00 79.00 92 PRO A CA 1
ATOM 738 C C . PRO A 1 92 ? -1.145 4.828 -23.649 1.00 79.00 92 PRO A C 1
ATOM 740 O O . PRO A 1 92 ? -0.202 4.934 -24.428 1.00 79.00 92 PRO A O 1
ATOM 743 N N . THR A 1 93 ? -1.067 5.264 -22.388 1.00 79.31 93 THR A N 1
ATOM 744 C CA . THR A 1 93 ? 0.133 5.907 -21.821 1.00 79.31 93 THR A CA 1
ATOM 745 C C . THR A 1 93 ? 1.062 4.923 -21.099 1.00 79.31 93 THR A C 1
ATOM 747 O O . THR A 1 93 ? 2.235 5.224 -20.867 1.00 79.31 93 THR A O 1
ATOM 750 N N . SER A 1 94 ? 0.577 3.710 -20.829 1.00 82.00 94 SER A N 1
ATOM 751 C CA . SER A 1 94 ? 1.301 2.606 -20.190 1.00 82.00 94 SER A CA 1
ATOM 752 C C . SER A 1 94 ? 2.152 1.845 -21.217 1.00 82.00 94 SER A C 1
ATOM 754 O O . SER A 1 94 ? 1.933 0.675 -21.497 1.00 82.00 94 SER A O 1
ATOM 756 N N . VAL A 1 95 ? 3.057 2.533 -21.919 1.00 85.06 95 VAL A N 1
ATOM 757 C CA . VAL A 1 95 ? 3.759 1.981 -23.100 1.00 85.06 95 VAL A CA 1
ATOM 758 C C . VAL A 1 95 ? 5.262 1.810 -22.917 1.00 85.06 95 VAL A C 1
ATOM 760 O O . VAL A 1 95 ? 5.871 1.067 -23.686 1.00 85.06 95 VAL A O 1
ATOM 763 N N . ILE A 1 96 ? 5.860 2.465 -21.922 1.00 87.38 96 ILE A N 1
ATOM 764 C CA . ILE A 1 96 ? 7.296 2.374 -21.639 1.00 87.38 96 ILE A CA 1
ATOM 765 C C . ILE A 1 96 ? 7.526 1.790 -20.243 1.00 87.38 96 ILE A C 1
ATOM 767 O O . ILE A 1 96 ? 6.643 1.909 -19.395 1.00 87.38 96 ILE A O 1
ATOM 771 N N . PRO A 1 97 ? 8.702 1.196 -19.965 1.00 88.56 97 PRO A N 1
ATOM 772 C CA . PRO A 1 97 ? 8.969 0.547 -18.681 1.00 88.56 97 PRO A CA 1
ATOM 773 C C . PRO A 1 97 ? 8.646 1.398 -17.446 1.00 88.56 97 PRO A C 1
ATOM 775 O O . PRO A 1 97 ? 8.180 0.866 -16.443 1.00 88.56 97 PRO A O 1
ATOM 778 N N . ASP A 1 98 ? 8.837 2.715 -17.528 1.00 91.19 98 ASP A N 1
ATOM 779 C CA . ASP A 1 98 ? 8.609 3.614 -16.395 1.00 91.19 98 ASP A CA 1
ATOM 780 C C . ASP A 1 98 ? 7.133 3.936 -16.140 1.00 91.19 98 ASP A C 1
ATOM 782 O O . ASP A 1 98 ? 6.775 4.368 -15.041 1.00 91.19 98 ASP A O 1
ATOM 786 N N . THR A 1 99 ? 6.280 3.758 -17.151 1.00 89.56 99 THR A N 1
ATOM 787 C CA . THR A 1 99 ? 4.843 4.055 -17.083 1.00 89.56 99 THR A CA 1
ATOM 788 C C . THR A 1 99 ? 3.979 2.807 -17.028 1.00 89.56 99 THR A C 1
ATOM 790 O O . THR A 1 99 ? 2.785 2.937 -16.802 1.00 89.56 99 THR A O 1
ATOM 793 N N . ILE A 1 100 ? 4.562 1.619 -17.203 1.00 90.00 100 ILE A N 1
ATOM 794 C CA . ILE A 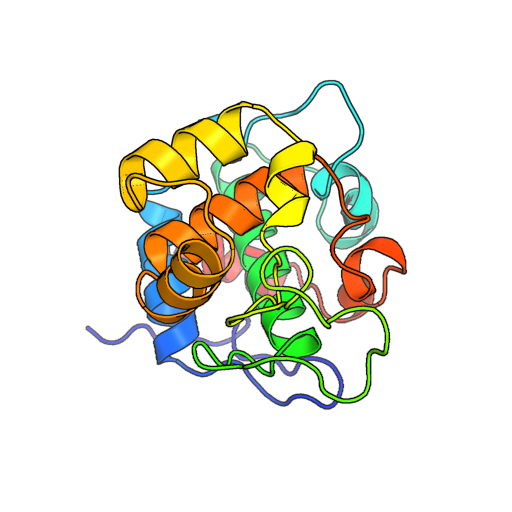1 100 ? 3.833 0.364 -17.056 1.00 90.00 100 ILE A CA 1
ATOM 795 C C . ILE A 1 100 ? 3.615 0.056 -15.578 1.00 90.00 100 ILE A C 1
ATOM 797 O O . ILE A 1 100 ? 4.560 -0.091 -14.800 1.00 90.00 100 ILE A O 1
ATOM 801 N N . GLU A 1 101 ? 2.344 -0.049 -15.218 1.00 91.81 101 GLU A N 1
ATOM 802 C CA . GLU A 1 101 ? 1.865 -0.471 -13.917 1.00 91.81 101 GLU A CA 1
ATOM 803 C C . GLU A 1 101 ? 2.037 -1.985 -13.718 1.00 91.81 101 GLU A C 1
ATOM 805 O O . GLU A 1 101 ? 1.925 -2.782 -14.656 1.00 91.81 101 GLU A O 1
ATOM 810 N N . ALA A 1 102 ? 2.324 -2.398 -12.483 1.00 94.25 102 ALA A N 1
ATOM 811 C CA . ALA A 1 102 ? 2.478 -3.805 -12.138 1.00 94.25 102 ALA A CA 1
ATOM 812 C C . ALA A 1 102 ? 2.049 -4.115 -10.700 1.00 94.25 102 ALA A C 1
ATOM 814 O O . ALA A 1 102 ? 2.104 -3.270 -9.802 1.00 94.25 102 ALA A O 1
ATOM 815 N N . GLY A 1 103 ? 1.675 -5.377 -10.488 1.00 97.06 103 GLY A N 1
ATOM 816 C CA . GLY A 1 103 ? 1.407 -5.942 -9.171 1.00 97.06 103 GLY A CA 1
ATOM 817 C C . GLY A 1 103 ? 0.052 -5.556 -8.589 1.00 97.06 103 GLY A C 1
ATOM 818 O O . GLY A 1 103 ? -0.793 -4.958 -9.263 1.00 97.06 103 GLY A O 1
ATOM 819 N N . ALA A 1 104 ? -0.144 -5.899 -7.313 1.00 97.81 104 ALA A N 1
ATOM 820 C CA . ALA A 1 104 ? -1.454 -5.847 -6.666 1.00 97.81 104 ALA A CA 1
ATOM 821 C C . ALA A 1 104 ? -2.072 -4.436 -6.614 1.00 97.81 104 ALA A C 1
ATOM 823 O O . ALA A 1 104 ? -3.294 -4.296 -6.631 1.00 97.81 104 ALA A O 1
ATOM 824 N N . TRP A 1 105 ? -1.242 -3.394 -6.579 1.00 97.88 105 TRP A N 1
ATOM 825 C CA . TRP A 1 105 ? -1.681 -1.994 -6.556 1.00 97.88 105 TRP A CA 1
ATOM 826 C C . TRP A 1 105 ? -1.468 -1.255 -7.874 1.00 97.88 105 TRP A C 1
ATOM 828 O O . TRP A 1 105 ? -1.672 -0.046 -7.899 1.00 97.88 105 TRP A O 1
ATOM 838 N N . GLN A 1 106 ? -1.042 -1.953 -8.936 1.00 96.06 106 GLN A N 1
ATOM 839 C CA . GLN A 1 106 ? -0.824 -1.363 -10.260 1.00 96.06 106 GLN A CA 1
ATOM 840 C C . GLN A 1 106 ? -0.000 -0.064 -10.193 1.00 96.06 106 GLN A C 1
ATOM 842 O O . GLN A 1 106 ? -0.409 0.995 -10.662 1.00 96.06 106 GLN A O 1
ATOM 847 N N . VAL A 1 107 ? 1.187 -0.134 -9.584 1.00 95.31 107 VAL A N 1
ATOM 848 C CA . VAL A 1 107 ? 2.108 1.012 -9.506 1.00 95.31 107 VAL A CA 1
ATOM 849 C C . VAL A 1 107 ? 3.177 0.935 -10.590 1.00 95.31 107 VAL A C 1
ATOM 851 O O . VAL A 1 107 ? 3.629 -0.150 -10.954 1.00 95.31 107 VAL A O 1
ATOM 854 N N . SER A 1 108 ? 3.596 2.096 -11.090 1.00 94.81 108 SER A N 1
ATOM 855 C CA . SER A 1 108 ? 4.608 2.257 -12.138 1.00 94.81 108 SER A CA 1
ATOM 856 C C . SER A 1 108 ? 5.834 3.006 -11.610 1.00 94.81 108 SER A C 1
ATOM 858 O O . SER A 1 108 ? 5.754 3.763 -10.639 1.00 94.81 108 SER A O 1
ATOM 860 N N . ALA A 1 109 ? 6.988 2.812 -12.252 1.00 96.19 109 ALA A N 1
ATOM 861 C CA . ALA A 1 109 ? 8.279 3.294 -11.752 1.00 96.19 109 ALA A CA 1
ATOM 862 C C . ALA A 1 109 ? 8.355 4.830 -11.643 1.00 96.19 109 ALA A C 1
ATOM 864 O O . ALA A 1 109 ? 9.003 5.371 -10.746 1.00 96.19 109 ALA A O 1
ATOM 865 N N . ASN A 1 110 ? 7.640 5.561 -12.502 1.00 95.06 110 ASN A N 1
ATOM 866 C CA . ASN A 1 110 ? 7.543 7.020 -12.431 1.00 95.06 110 ASN A CA 1
ATOM 867 C C . ASN A 1 110 ? 6.994 7.546 -11.084 1.00 95.06 110 ASN A C 1
ATOM 869 O O .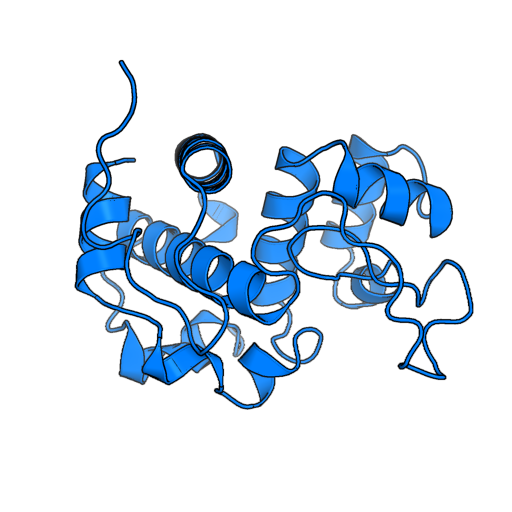 ASN A 1 110 ? 7.277 8.697 -10.737 1.00 95.06 110 ASN A O 1
ATOM 873 N N . ALA A 1 111 ? 6.297 6.717 -10.294 1.00 96.44 111 ALA A N 1
ATOM 874 C CA . ALA A 1 111 ? 5.845 7.048 -8.943 1.00 96.44 111 ALA A CA 1
ATOM 875 C C . ALA A 1 111 ? 7.008 7.376 -7.992 1.00 96.44 111 ALA A C 1
ATOM 877 O O . ALA A 1 111 ? 6.852 8.149 -7.047 1.00 96.44 111 ALA A O 1
ATOM 878 N N . MET A 1 112 ? 8.212 6.873 -8.274 1.00 96.69 112 MET A N 1
ATOM 879 C CA . MET A 1 112 ? 9.417 7.227 -7.524 1.00 96.69 112 MET A CA 1
ATOM 880 C C . MET A 1 112 ? 9.729 8.732 -7.560 1.00 96.69 112 MET A C 1
ATOM 882 O O . MET A 1 112 ? 10.460 9.236 -6.714 1.00 96.69 112 MET A O 1
ATOM 886 N N . ASN A 1 113 ? 9.176 9.490 -8.510 1.00 96.12 113 ASN A N 1
ATOM 887 C CA . ASN A 1 113 ? 9.365 10.940 -8.564 1.00 96.12 113 ASN A CA 1
ATOM 888 C C . ASN A 1 113 ? 8.535 11.716 -7.526 1.00 96.12 113 ASN A C 1
ATOM 890 O O . ASN A 1 113 ? 8.737 12.921 -7.389 1.00 96.12 113 ASN A O 1
ATOM 894 N N . PHE A 1 114 ? 7.649 11.059 -6.767 1.00 95.31 114 PHE A N 1
ATOM 895 C CA . PHE A 1 114 ? 6.903 11.699 -5.676 1.00 95.31 114 PHE A CA 1
ATOM 896 C C . PHE A 1 114 ? 7.718 11.889 -4.386 1.00 95.31 114 PHE A C 1
ATOM 898 O O . PHE A 1 114 ? 7.291 12.650 -3.515 1.00 95.31 114 PHE A O 1
ATOM 905 N N . GLY A 1 115 ? 8.881 11.246 -4.253 1.00 94.31 115 GLY A N 1
ATOM 906 C CA . GLY A 1 115 ? 9.735 11.395 -3.076 1.00 94.31 115 GLY A CA 1
ATOM 907 C C . GLY A 1 115 ? 11.078 10.689 -3.226 1.00 94.31 115 GLY A C 1
ATOM 908 O O . GLY A 1 115 ? 11.156 9.603 -3.794 1.00 94.31 115 GLY A O 1
ATOM 909 N N . GLN A 1 116 ? 12.145 11.301 -2.705 1.00 96.88 116 GLN A N 1
ATOM 910 C CA . GLN A 1 116 ? 13.486 10.710 -2.749 1.00 96.88 116 GLN A CA 1
ATOM 911 C C . GLN A 1 116 ? 13.539 9.387 -1.973 1.00 96.88 116 GLN A C 1
ATOM 913 O O . GLN A 1 116 ? 14.159 8.439 -2.435 1.00 96.88 116 GLN A O 1
ATOM 918 N N . GLU A 1 117 ? 12.790 9.268 -0.876 1.00 96.38 117 GLU A N 1
ATOM 919 C CA . GLU A 1 117 ? 12.732 8.039 -0.084 1.00 96.38 117 GLU A CA 1
ATOM 920 C C . GLU A 1 117 ? 12.163 6.841 -0.860 1.00 96.38 117 GLU A C 1
ATOM 922 O O . GLU A 1 117 ? 12.492 5.703 -0.546 1.00 96.38 117 GLU A O 1
ATOM 927 N N . LEU A 1 118 ? 11.327 7.074 -1.881 1.00 98.12 118 LEU A N 1
ATOM 928 C CA . LEU A 1 118 ? 10.825 6.004 -2.747 1.00 98.12 118 LEU A CA 1
ATOM 929 C C . LEU A 1 118 ? 11.931 5.491 -3.674 1.00 98.12 118 LEU A C 1
ATOM 931 O O . LEU A 1 118 ? 12.034 4.287 -3.893 1.00 98.12 118 LEU A O 1
ATOM 935 N N . LYS A 1 119 ? 12.779 6.392 -4.187 1.00 98.50 119 LYS A N 1
ATOM 936 C CA . LYS A 1 119 ? 13.973 6.018 -4.960 1.00 98.50 119 LYS A CA 1
ATOM 937 C C . LYS A 1 119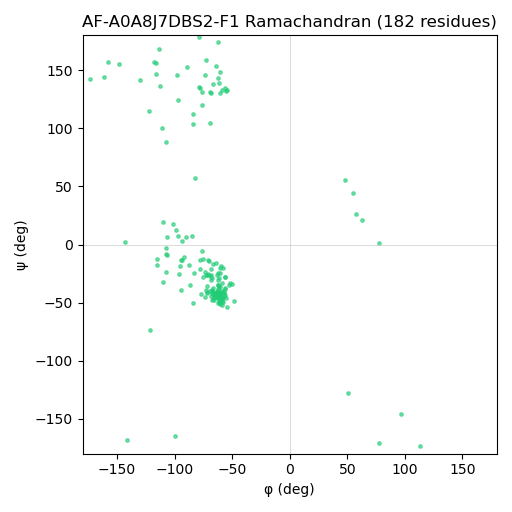 ? 14.962 5.264 -4.085 1.00 98.50 119 LYS A C 1
ATOM 939 O O . LYS A 1 119 ? 15.465 4.231 -4.507 1.00 98.50 119 LYS A O 1
ATOM 944 N N . ASP A 1 120 ? 15.203 5.759 -2.876 1.00 98.50 120 ASP A N 1
ATOM 945 C CA . ASP A 1 120 ? 16.144 5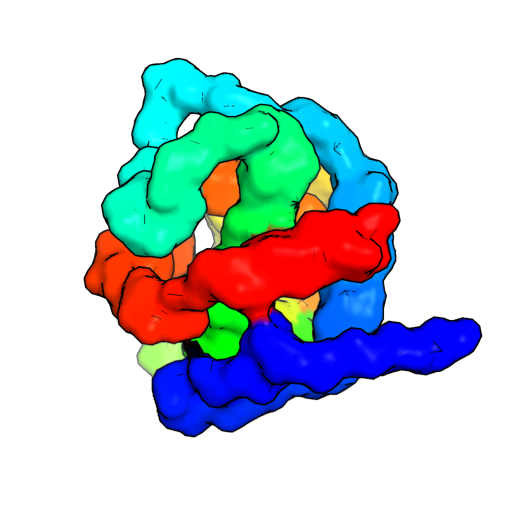.149 -1.940 1.00 98.50 120 ASP A CA 1
ATOM 946 C C . ASP A 1 120 ? 15.677 3.744 -1.528 1.00 98.50 120 ASP A C 1
ATOM 948 O O . ASP A 1 120 ? 16.471 2.808 -1.556 1.00 98.50 120 ASP A O 1
ATOM 952 N N . LEU A 1 121 ? 14.377 3.567 -1.250 1.00 98.25 121 LEU A N 1
ATOM 953 C CA . LEU A 1 121 ? 13.781 2.257 -0.968 1.00 98.25 121 LEU A CA 1
ATOM 954 C C . LEU A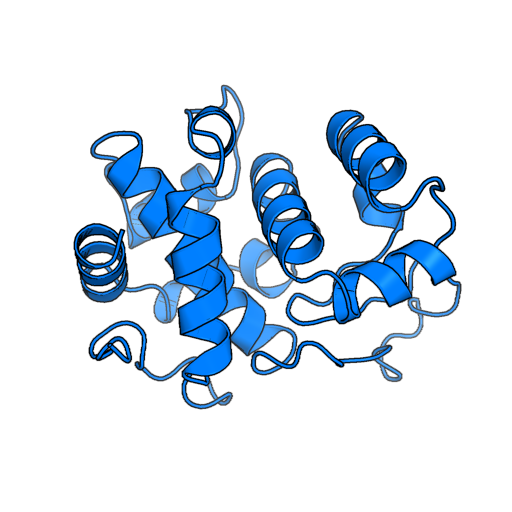 1 121 ? 13.962 1.279 -2.139 1.00 98.25 121 LEU A C 1
ATOM 956 O O . LEU A 1 121 ? 14.351 0.130 -1.938 1.00 98.25 121 LEU A O 1
ATOM 960 N N . VAL A 1 122 ? 13.687 1.724 -3.369 1.00 98.31 122 VAL A N 1
ATOM 961 C CA . VAL A 1 122 ? 13.840 0.876 -4.561 1.00 98.31 122 VAL A CA 1
ATOM 962 C C . VAL A 1 122 ? 15.313 0.559 -4.825 1.00 98.31 122 VAL A C 1
ATOM 964 O O . VAL A 1 122 ? 15.633 -0.581 -5.146 1.00 98.31 122 VAL A O 1
ATOM 967 N N . LEU A 1 123 ? 16.229 1.510 -4.641 1.00 98.44 123 LEU A N 1
ATOM 968 C CA . LEU A 1 123 ? 17.666 1.253 -4.753 1.00 98.44 123 LEU A CA 1
ATOM 969 C C . LEU A 1 123 ? 18.152 0.242 -3.710 1.00 98.44 123 LEU A C 1
ATOM 971 O O . LEU A 1 123 ? 18.917 -0.646 -4.072 1.00 98.44 123 LEU A O 1
ATOM 975 N N . ASP A 1 124 ? 17.690 0.333 -2.461 1.00 98.19 124 ASP A N 1
ATOM 976 C CA . ASP A 1 124 ? 18.045 -0.613 -1.394 1.00 98.19 124 ASP A CA 1
ATOM 977 C C . ASP A 1 124 ? 17.579 -2.042 -1.710 1.00 98.19 124 ASP A C 1
ATOM 979 O O . ASP A 1 124 ? 18.345 -2.995 -1.578 1.00 98.19 124 ASP A O 1
ATOM 983 N N . LYS A 1 125 ? 16.329 -2.203 -2.164 1.00 97.88 125 LYS A N 1
ATOM 984 C CA . LYS A 1 125 ? 15.730 -3.532 -2.386 1.00 97.88 125 LYS A CA 1
ATOM 985 C C . LYS A 1 125 ? 16.020 -4.135 -3.756 1.00 97.88 125 LYS A C 1
ATOM 987 O O . LYS A 1 125 ? 16.157 -5.349 -3.876 1.00 97.88 125 LYS A O 1
ATOM 992 N N . VAL A 1 126 ? 16.092 -3.306 -4.794 1.00 97.75 126 VAL A N 1
ATOM 993 C CA . VAL A 1 126 ? 16.191 -3.741 -6.198 1.00 97.75 126 VAL A CA 1
ATOM 994 C C . VAL A 1 126 ? 17.594 -3.507 -6.766 1.00 97.75 126 VAL A C 1
ATOM 996 O O . VAL A 1 126 ? 17.993 -4.181 -7.714 1.00 97.75 126 VAL A O 1
ATOM 999 N N . GLY A 1 127 ? 18.365 -2.568 -6.208 1.00 98.06 127 GLY A N 1
ATOM 1000 C CA . GLY A 1 127 ? 19.705 -2.208 -6.689 1.00 98.06 127 GLY A CA 1
ATOM 1001 C C . GLY A 1 127 ? 19.720 -1.313 -7.934 1.00 98.06 127 GLY A C 1
ATOM 1002 O O . GLY A 1 127 ? 20.790 -0.979 -8.440 1.00 98.06 127 GLY A O 1
ATOM 1003 N N . THR A 1 128 ? 18.554 -0.924 -8.457 1.00 97.88 128 THR A N 1
ATOM 1004 C CA . THR A 1 128 ? 18.413 -0.074 -9.648 1.00 97.88 128 THR A CA 1
ATOM 1005 C C . THR A 1 128 ? 17.053 0.624 -9.668 1.00 97.88 128 THR A C 1
ATOM 1007 O O . THR A 1 128 ? 16.099 0.136 -9.072 1.00 97.88 128 THR A O 1
ATOM 1010 N N . LEU A 1 129 ? 16.961 1.745 -10.387 1.00 97.25 129 LEU A N 1
ATOM 1011 C CA . LEU A 1 129 ? 15.714 2.481 -10.642 1.00 97.25 129 LEU A CA 1
ATOM 1012 C C . LEU A 1 129 ? 15.083 2.138 -12.006 1.00 97.25 129 LEU A C 1
ATOM 1014 O O . LEU A 1 129 ? 14.143 2.807 -12.425 1.00 97.25 129 LEU A O 1
ATOM 1018 N N . ASP A 1 130 ? 15.614 1.140 -12.717 1.00 97.12 130 ASP A N 1
ATOM 1019 C CA . ASP A 1 130 ? 15.083 0.700 -14.012 1.00 97.12 130 ASP A CA 1
ATOM 1020 C C . ASP A 1 130 ? 13.618 0.243 -13.907 1.00 97.12 130 ASP A C 1
ATOM 1022 O O . ASP A 1 130 ? 13.264 -0.561 -13.040 1.00 97.12 130 ASP A O 1
ATOM 1026 N N . GLY A 1 131 ? 12.770 0.714 -14.825 1.00 95.94 131 GLY A N 1
ATOM 1027 C CA . GLY A 1 131 ? 11.341 0.421 -14.808 1.00 95.94 131 GLY A CA 1
ATOM 1028 C C . GLY A 1 131 ? 10.993 -1.063 -14.958 1.00 95.94 131 GLY A C 1
ATOM 1029 O O . GLY A 1 131 ? 10.057 -1.531 -14.309 1.00 95.94 131 GLY A O 1
ATOM 1030 N N . ASN A 1 132 ? 11.751 -1.847 -15.736 1.00 95.62 132 ASN A N 1
ATOM 1031 C CA . ASN A 1 132 ? 11.483 -3.286 -15.868 1.00 95.62 132 ASN A CA 1
ATOM 1032 C C . ASN A 1 132 ? 11.856 -4.035 -14.586 1.00 95.62 132 ASN A C 1
ATOM 1034 O O . ASN A 1 132 ? 11.122 -4.923 -14.144 1.00 95.62 132 ASN A O 1
ATOM 1038 N N . ALA A 1 133 ? 12.989 -3.673 -13.979 1.00 97.38 133 ALA A N 1
ATOM 1039 C CA . ALA A 1 133 ? 13.400 -4.213 -12.690 1.00 97.38 133 ALA A CA 1
ATOM 1040 C C . ALA A 1 133 ? 12.379 -3.866 -11.596 1.00 97.38 133 ALA A C 1
ATOM 1042 O O . ALA A 1 133 ? 11.980 -4.752 -10.840 1.00 97.38 133 ALA A O 1
ATOM 1043 N N . PHE A 1 134 ? 11.891 -2.623 -11.573 1.00 97.81 134 PHE A N 1
ATOM 1044 C CA . PHE A 1 134 ? 10.837 -2.177 -10.664 1.00 97.81 134 PHE A CA 1
ATOM 1045 C C . PHE A 1 134 ? 9.547 -2.989 -10.841 1.00 97.81 134 PHE A C 1
ATOM 1047 O O . PHE A 1 134 ? 9.054 -3.563 -9.874 1.00 97.81 134 PHE A O 1
ATOM 1054 N N . GLN A 1 135 ? 9.030 -3.117 -12.068 1.00 96.44 135 GLN A N 1
ATOM 1055 C CA . GLN A 1 135 ? 7.821 -3.905 -12.343 1.00 96.44 135 GLN A CA 1
ATOM 1056 C C . GLN A 1 135 ? 7.965 -5.357 -11.885 1.00 96.44 135 GLN A C 1
ATOM 1058 O O . GLN A 1 135 ? 7.055 -5.917 -11.276 1.00 96.44 135 GLN A O 1
ATOM 1063 N N . LYS A 1 136 ? 9.116 -5.980 -12.168 1.00 96.94 136 LYS A N 1
ATOM 1064 C CA . LYS A 1 136 ? 9.405 -7.342 -11.717 1.00 96.94 136 LYS A CA 1
ATOM 1065 C C . LYS A 1 136 ? 9.414 -7.419 -10.189 1.00 96.94 136 LYS A C 1
ATOM 1067 O O . LYS A 1 136 ? 8.844 -8.355 -9.634 1.00 96.94 136 LYS A O 1
ATOM 1072 N N . ALA A 1 137 ? 10.025 -6.445 -9.519 1.00 97.88 137 ALA A N 1
ATOM 1073 C CA . ALA A 1 137 ? 10.087 -6.395 -8.065 1.00 97.88 137 ALA A CA 1
ATOM 1074 C C . ALA A 1 137 ? 8.695 -6.229 -7.434 1.00 97.88 137 ALA A C 1
ATOM 1076 O O . ALA A 1 137 ? 8.369 -6.981 -6.525 1.00 97.88 137 ALA A O 1
ATOM 1077 N N . MET A 1 138 ? 7.827 -5.365 -7.977 1.00 98.00 138 MET A N 1
ATOM 1078 C CA . MET A 1 138 ? 6.450 -5.181 -7.479 1.00 98.00 138 MET A CA 1
ATOM 1079 C C . MET A 1 138 ? 5.584 -6.452 -7.535 1.00 98.00 138 MET A C 1
ATOM 1081 O O . MET A 1 138 ? 4.576 -6.533 -6.834 1.00 98.00 138 MET A O 1
ATOM 1085 N N . LYS A 1 139 ? 5.962 -7.438 -8.359 1.00 97.69 139 LYS A N 1
ATOM 1086 C CA . LYS A 1 139 ? 5.272 -8.734 -8.473 1.00 97.69 139 LYS A CA 1
ATOM 1087 C C . LYS A 1 139 ? 5.886 -9.851 -7.636 1.00 97.69 139 LYS A C 1
ATOM 1089 O O . LYS A 1 139 ? 5.205 -10.829 -7.364 1.00 97.69 139 LYS A O 1
ATOM 1094 N N . LEU A 1 140 ? 7.180 -9.764 -7.319 1.00 97.44 140 LEU A N 1
ATOM 1095 C CA . LEU A 1 140 ? 7.934 -10.855 -6.686 1.00 97.44 140 LEU A CA 1
ATOM 1096 C C . LEU A 1 140 ? 8.309 -10.561 -5.232 1.00 97.44 140 LEU A C 1
ATOM 1098 O O . LEU A 1 140 ? 8.397 -11.486 -4.430 1.00 97.44 140 LEU A O 1
ATOM 1102 N N . ASP A 1 141 ? 8.548 -9.294 -4.898 1.00 98.19 141 ASP A N 1
ATOM 1103 C CA . ASP A 1 141 ? 8.861 -8.834 -3.548 1.00 98.19 141 ASP A CA 1
ATOM 1104 C C . ASP A 1 141 ? 7.657 -8.073 -2.989 1.00 98.19 141 ASP A C 1
ATOM 1106 O O . ASP A 1 141 ? 7.507 -6.857 -3.138 1.00 98.19 141 ASP A O 1
ATOM 1110 N N . HIS A 1 142 ? 6.752 -8.824 -2.364 1.00 98.38 142 HIS A N 1
ATOM 1111 C CA . HIS A 1 142 ? 5.507 -8.269 -1.843 1.00 98.38 142 HIS A CA 1
ATOM 1112 C C . HIS A 1 142 ? 5.742 -7.338 -0.646 1.00 98.38 142 HIS A C 1
ATOM 1114 O O . HIS A 1 142 ? 4.957 -6.412 -0.442 1.00 98.38 142 HIS A O 1
ATOM 1120 N N . LEU A 1 143 ? 6.825 -7.538 0.121 1.00 98.25 143 LEU A N 1
ATOM 1121 C CA . LEU A 1 143 ? 7.194 -6.647 1.226 1.00 98.25 143 LEU A CA 1
ATOM 1122 C C . LEU A 1 143 ? 7.579 -5.271 0.690 1.00 98.25 143 LEU A C 1
ATOM 1124 O O . LEU A 1 143 ? 7.049 -4.261 1.156 1.00 98.25 143 LEU A O 1
ATOM 1128 N N . LEU A 1 144 ? 8.432 -5.238 -0.337 1.00 98.44 144 LEU A N 1
ATOM 1129 C CA . LEU A 1 144 ? 8.753 -4.004 -1.043 1.00 98.44 144 LEU A CA 1
ATOM 1130 C C . LEU A 1 144 ? 7.491 -3.368 -1.644 1.00 98.44 144 LEU A C 1
ATOM 1132 O O . LEU A 1 144 ? 7.293 -2.168 -1.478 1.00 98.44 144 LEU A O 1
ATOM 1136 N N . ALA A 1 145 ? 6.634 -4.140 -2.320 1.00 98.62 145 ALA A N 1
ATOM 1137 C CA . ALA A 1 145 ? 5.421 -3.606 -2.942 1.00 98.62 145 ALA A CA 1
ATOM 1138 C C . ALA A 1 145 ? 4.488 -2.938 -1.914 1.00 98.62 145 ALA A C 1
ATOM 1140 O O . ALA A 1 145 ? 4.007 -1.825 -2.136 1.00 98.62 145 ALA A O 1
ATOM 1141 N N . MET A 1 146 ? 4.279 -3.588 -0.765 1.00 98.81 146 MET A N 1
ATOM 1142 C CA . MET A 1 146 ? 3.484 -3.048 0.338 1.00 98.81 146 MET A CA 1
ATOM 1143 C C . MET A 1 146 ? 4.079 -1.761 0.904 1.00 98.81 146 MET A C 1
ATOM 1145 O O . MET A 1 146 ? 3.376 -0.755 1.025 1.00 98.81 146 MET A O 1
ATOM 1149 N N . GLU A 1 147 ? 5.375 -1.767 1.216 1.00 98.75 147 GLU A N 1
ATOM 1150 C CA . GLU A 1 147 ? 6.036 -0.594 1.781 1.00 98.75 147 GLU A CA 1
ATOM 1151 C C . GLU A 1 147 ? 6.066 0.579 0.800 1.00 98.75 147 GLU A C 1
ATOM 1153 O O . GLU A 1 147 ? 5.768 1.714 1.183 1.00 98.75 147 GLU A O 1
ATOM 1158 N N . PHE A 1 148 ? 6.355 0.307 -0.474 1.00 98.62 148 PHE A N 1
ATOM 1159 C CA . PHE A 1 148 ? 6.362 1.313 -1.527 1.00 98.62 148 PHE A CA 1
ATOM 1160 C C . PHE A 1 148 ? 5.000 1.997 -1.646 1.00 98.62 148 PHE A C 1
ATOM 1162 O O . PHE A 1 148 ? 4.926 3.226 -1.621 1.00 98.62 148 PHE A O 1
ATOM 1169 N N . VAL A 1 149 ? 3.912 1.223 -1.713 1.00 98.69 149 VAL A N 1
ATOM 1170 C CA . VAL A 1 149 ? 2.548 1.762 -1.827 1.00 98.69 149 VAL A CA 1
ATOM 1171 C C . VAL A 1 149 ? 2.152 2.538 -0.577 1.00 98.69 149 VAL A C 1
ATOM 1173 O O . VAL A 1 149 ? 1.611 3.639 -0.689 1.00 98.69 149 VAL A O 1
ATOM 1176 N N . ALA A 1 150 ? 2.464 2.027 0.615 1.00 98.56 150 ALA A N 1
ATOM 1177 C CA . ALA A 1 150 ? 2.180 2.738 1.854 1.00 98.56 150 ALA A CA 1
ATOM 1178 C C . ALA A 1 150 ? 2.896 4.096 1.895 1.00 98.56 150 ALA A C 1
ATOM 1180 O O . ALA A 1 150 ? 2.266 5.113 2.190 1.00 98.56 150 ALA A O 1
ATOM 1181 N N . ARG A 1 151 ? 4.186 4.149 1.537 1.00 98.38 151 ARG A N 1
ATOM 1182 C CA . ARG A 1 151 ? 4.957 5.402 1.456 1.00 98.38 151 ARG A CA 1
ATOM 1183 C C . ARG A 1 151 ? 4.458 6.317 0.331 1.00 98.38 151 ARG A C 1
ATOM 1185 O O . ARG A 1 151 ? 4.370 7.527 0.529 1.00 98.38 151 ARG A O 1
ATOM 1192 N N . LEU A 1 152 ? 4.047 5.776 -0.813 1.00 98.19 152 LEU A N 1
ATOM 1193 C CA . LEU A 1 152 ? 3.474 6.561 -1.909 1.00 98.19 152 LEU A CA 1
ATOM 1194 C C . LEU A 1 152 ? 2.154 7.228 -1.500 1.00 98.19 152 LEU A C 1
ATOM 1196 O O . LEU A 1 152 ? 1.993 8.432 -1.697 1.00 98.19 152 LEU A O 1
ATOM 1200 N N . LEU A 1 153 ? 1.255 6.494 -0.841 1.00 98.12 153 LEU A N 1
ATOM 1201 C CA . LEU A 1 153 ? -0.011 7.013 -0.306 1.00 98.12 153 LEU A CA 1
ATOM 1202 C C . LEU A 1 153 ? 0.196 8.103 0.759 1.00 98.12 153 LEU A C 1
ATOM 1204 O O . LEU A 1 153 ? -0.665 8.965 0.965 1.00 98.12 153 LEU A O 1
ATOM 1208 N N . ARG A 1 154 ? 1.359 8.109 1.422 1.00 96.62 154 ARG A N 1
ATOM 1209 C CA . ARG A 1 154 ? 1.778 9.191 2.323 1.00 96.62 154 ARG A CA 1
ATOM 1210 C C . ARG A 1 154 ? 2.185 10.453 1.580 1.00 96.62 154 ARG A C 1
ATOM 1212 O O . ARG A 1 154 ? 2.135 11.515 2.187 1.00 96.62 154 ARG A O 1
ATOM 1219 N N . ARG A 1 155 ? 2.590 10.363 0.313 1.00 95.69 155 ARG A N 1
ATOM 1220 C CA . ARG A 1 155 ? 2.979 11.506 -0.527 1.00 95.69 155 ARG A CA 1
ATOM 1221 C C . ARG A 1 155 ? 1.833 12.025 -1.377 1.00 95.69 155 ARG A C 1
ATOM 1223 O O . ARG A 1 155 ? 1.712 13.232 -1.565 1.00 95.69 155 ARG A O 1
ATOM 1230 N N . THR A 1 156 ? 1.017 11.129 -1.918 1.00 94.50 156 THR A N 1
ATOM 1231 C CA . THR A 1 156 ? -0.018 11.488 -2.880 1.00 94.50 156 THR A CA 1
ATOM 1232 C C . THR A 1 156 ? -1.078 10.400 -2.994 1.00 94.50 156 THR A C 1
ATOM 1234 O O . THR A 1 156 ? -0.779 9.211 -2.981 1.00 94.50 156 THR A O 1
ATOM 1237 N N . THR A 1 157 ? -2.330 10.805 -3.187 1.00 93.25 157 THR A N 1
ATOM 1238 C CA . THR A 1 157 ? -3.392 9.909 -3.669 1.00 93.25 157 THR A CA 1
ATOM 1239 C C . THR A 1 157 ? -3.511 9.939 -5.192 1.00 93.25 157 THR A C 1
ATOM 1241 O O . THR A 1 157 ? -4.177 9.090 -5.768 1.00 93.25 157 THR A O 1
ATOM 1244 N N . ARG A 1 158 ? -2.843 10.884 -5.873 1.00 91.25 158 ARG A N 1
ATOM 1245 C CA . ARG A 1 158 ? -3.002 11.125 -7.319 1.00 91.25 158 ARG A CA 1
ATOM 1246 C C . ARG A 1 158 ? -2.476 9.999 -8.201 1.00 91.25 158 ARG A C 1
ATOM 1248 O O . ARG A 1 158 ? -2.876 9.930 -9.355 1.00 91.25 158 ARG A O 1
ATOM 1255 N N . HIS A 1 159 ? -1.587 9.159 -7.674 1.00 91.19 159 HIS A N 1
ATOM 1256 C CA . HIS A 1 159 ? -1.095 7.981 -8.393 1.00 91.19 159 HIS A CA 1
ATOM 1257 C C . HIS A 1 159 ? -2.167 6.890 -8.505 1.00 91.19 159 HIS A C 1
ATOM 1259 O O . HIS A 1 159 ? -2.167 6.120 -9.453 1.00 91.19 159 HIS A O 1
ATOM 1265 N N . HIS A 1 160 ? -3.116 6.867 -7.569 1.00 92.88 160 HIS A N 1
ATOM 1266 C CA . HIS A 1 160 ? -4.173 5.870 -7.499 1.00 92.88 160 HIS A CA 1
ATOM 1267 C C . HIS A 1 160 ? -5.513 6.515 -7.823 1.00 92.88 160 HIS A C 1
ATOM 1269 O O . HIS A 1 160 ? -6.130 7.164 -6.975 1.00 92.88 160 HIS A O 1
ATOM 1275 N N . GLY A 1 161 ? -5.982 6.330 -9.057 1.00 92.94 161 GLY A N 1
ATOM 1276 C CA . GLY A 1 161 ? -7.259 6.873 -9.524 1.00 92.94 161 GLY A CA 1
ATOM 1277 C C . GLY A 1 161 ? -8.432 6.617 -8.561 1.00 92.94 161 GLY A C 1
ATOM 1278 O O . GLY A 1 161 ? -9.119 7.582 -8.212 1.00 92.94 161 GLY A O 1
ATOM 1279 N N . PRO A 1 162 ? -8.632 5.375 -8.076 1.00 95.69 162 PRO A N 1
ATOM 1280 C CA . PRO A 1 162 ? -9.698 5.058 -7.126 1.00 95.69 162 PRO A CA 1
ATOM 1281 C C . PRO A 1 162 ? -9.592 5.813 -5.795 1.00 95.69 162 PRO A C 1
ATOM 1283 O O . PRO A 1 162 ? -10.609 6.216 -5.232 1.00 95.69 162 PRO A O 1
ATOM 1286 N N . ALA A 1 163 ? -8.375 6.049 -5.295 1.00 95.94 163 ALA A N 1
ATOM 1287 C CA . ALA A 1 163 ? -8.161 6.824 -4.074 1.00 95.94 163 ALA A CA 1
ATOM 1288 C C . ALA A 1 163 ? -8.389 8.325 -4.311 1.00 95.94 163 ALA A C 1
ATOM 1290 O O . ALA A 1 163 ? -9.082 8.973 -3.533 1.00 95.94 163 ALA A O 1
ATOM 1291 N N . LEU A 1 164 ? -7.856 8.877 -5.408 1.00 96.00 164 LEU A N 1
ATOM 1292 C CA . LEU A 1 164 ? -8.021 10.287 -5.773 1.00 96.00 164 LEU A CA 1
ATOM 1293 C C . LEU A 1 164 ? -9.495 10.679 -5.949 1.00 96.00 164 LEU A C 1
ATOM 1295 O O . LEU A 1 164 ? -9.891 11.780 -5.572 1.00 96.00 164 LEU A O 1
ATOM 1299 N N . ARG A 1 165 ? -10.294 9.796 -6.553 1.00 97.12 165 ARG A N 1
ATOM 1300 C CA . ARG A 1 165 ? -11.718 10.029 -6.833 1.00 97.12 165 ARG A CA 1
ATOM 1301 C C . ARG A 1 165 ? -12.644 9.580 -5.701 1.00 97.12 165 ARG A C 1
ATOM 1303 O O . ARG A 1 165 ? -13.856 9.635 -5.882 1.00 97.12 165 ARG A O 1
ATOM 1310 N N . HIS A 1 166 ? -12.095 9.155 -4.559 1.00 96.81 166 HIS A N 1
ATOM 1311 C CA . HIS A 1 166 ? -12.860 8.646 -3.415 1.00 96.81 166 HIS A CA 1
ATOM 1312 C C . HIS A 1 166 ? -13.757 7.435 -3.752 1.00 96.81 166 HIS A C 1
ATOM 1314 O O . HIS A 1 166 ? -14.756 7.177 -3.085 1.00 96.81 166 HIS A O 1
ATOM 1320 N N . GLU A 1 167 ? -13.396 6.648 -4.770 1.00 97.62 167 GLU A N 1
ATOM 1321 C CA . GLU A 1 167 ? -14.124 5.427 -5.155 1.00 97.62 167 GLU A CA 1
ATOM 1322 C C . GLU A 1 167 ? -13.940 4.311 -4.122 1.00 97.62 167 GLU A C 1
ATOM 1324 O O . GLU A 1 167 ? -14.800 3.439 -3.992 1.00 97.62 167 GLU A O 1
ATOM 1329 N N . ILE A 1 168 ? -12.837 4.353 -3.368 1.00 97.81 168 ILE A N 1
ATOM 1330 C CA . ILE A 1 168 ? -12.560 3.408 -2.284 1.00 97.81 168 ILE A CA 1
ATOM 1331 C C . ILE A 1 168 ? -13.402 3.683 -1.032 1.00 97.81 168 ILE A C 1
ATOM 1333 O O . ILE A 1 168 ? -13.695 2.744 -0.297 1.00 97.81 168 ILE A O 1
ATOM 1337 N N . ASP A 1 169 ? -13.821 4.932 -0.795 1.00 98.00 169 ASP A N 1
ATOM 1338 C CA . ASP A 1 169 ? -14.405 5.376 0.478 1.00 98.00 169 ASP A CA 1
ATOM 1339 C C . ASP A 1 169 ? -15.635 4.561 0.916 1.00 98.00 169 ASP A C 1
ATOM 1341 O O . ASP A 1 169 ? -15.675 4.160 2.081 1.00 98.00 169 ASP A O 1
ATOM 1345 N N . PRO A 1 170 ? -16.601 4.222 0.034 1.00 97.88 170 PRO A N 1
ATOM 1346 C CA . PRO A 1 170 ? -17.755 3.400 0.412 1.00 97.88 170 PRO A CA 1
ATOM 1347 C C . PRO A 1 170 ? -17.406 1.968 0.846 1.00 97.88 170 PRO A C 1
ATOM 1349 O O . PRO A 1 170 ? -18.248 1.280 1.422 1.00 97.88 170 PRO A O 1
ATOM 1352 N N . TRP A 1 171 ? -16.191 1.501 0.548 1.00 98.31 171 TRP A N 1
ATOM 1353 C CA . TRP A 1 171 ? -15.733 0.129 0.791 1.00 98.31 171 TRP A CA 1
ATOM 1354 C C . TRP A 1 171 ? -14.755 0.018 1.960 1.00 98.31 171 TRP A C 1
ATOM 1356 O O . TRP A 1 171 ? -14.430 -1.098 2.374 1.00 98.31 171 TRP A O 1
ATOM 1366 N N . LEU A 1 172 ? -14.298 1.155 2.487 1.00 98.44 172 LEU A N 1
ATOM 1367 C CA . LEU A 1 172 ? -13.494 1.230 3.698 1.00 98.44 172 LEU A CA 1
ATOM 1368 C C . LEU A 1 172 ? -14.394 1.035 4.915 1.00 98.44 172 LEU A C 1
ATOM 1370 O O . LEU A 1 172 ? -15.416 1.717 5.045 1.00 98.44 172 LEU A O 1
ATOM 1374 N N . ARG A 1 173 ? -14.016 0.151 5.845 1.00 97.75 173 ARG A N 1
ATOM 1375 C CA . ARG A 1 173 ? -14.834 -0.076 7.047 1.00 97.75 173 ARG A CA 1
ATOM 1376 C C . ARG A 1 173 ? -14.066 -0.027 8.355 1.00 97.75 173 ARG A C 1
ATOM 1378 O O . ARG A 1 173 ? -12.950 -0.517 8.489 1.00 97.75 173 ARG A O 1
ATOM 1385 N N . ARG A 1 174 ? -14.721 0.557 9.360 1.00 98.25 174 ARG A N 1
ATOM 1386 C CA . ARG A 1 174 ? -14.177 0.722 10.716 1.00 98.25 174 ARG A CA 1
ATOM 1387 C C . ARG A 1 174 ? -14.034 -0.602 11.463 1.00 98.25 174 ARG A C 1
ATOM 1389 O O . ARG A 1 174 ? -13.136 -0.730 12.284 1.00 98.25 174 ARG A O 1
ATOM 1396 N N . ASP A 1 175 ? -14.896 -1.575 11.186 1.00 98.19 175 ASP A N 1
ATOM 1397 C CA . ASP A 1 175 ? -14.790 -2.921 11.753 1.00 98.19 175 ASP A CA 1
ATOM 1398 C C . ASP A 1 175 ? -13.620 -3.709 11.152 1.00 98.19 175 ASP A C 1
ATOM 1400 O O . ASP A 1 175 ? -12.928 -4.401 11.890 1.00 98.19 175 ASP A O 1
ATOM 1404 N N . ALA A 1 176 ? -13.319 -3.526 9.863 1.00 98.44 176 ALA A N 1
ATOM 1405 C CA . ALA A 1 176 ? -12.094 -4.052 9.259 1.00 98.44 176 ALA A CA 1
ATOM 1406 C C . ALA A 1 176 ? -10.834 -3.412 9.865 1.00 98.44 176 ALA A C 1
ATOM 1408 O O . ALA A 1 176 ? -9.886 -4.121 10.189 1.00 98.44 176 ALA A O 1
ATOM 1409 N N . VAL A 1 177 ? -10.840 -2.095 10.119 1.00 98.69 177 VAL A N 1
ATOM 1410 C CA . VAL A 1 177 ? -9.758 -1.426 10.871 1.00 98.69 177 VAL A CA 1
ATOM 1411 C C . VAL A 1 177 ? -9.611 -2.022 12.275 1.00 98.69 177 VAL A C 1
ATOM 1413 O O . VAL A 1 177 ? -8.496 -2.318 12.695 1.00 98.69 177 VAL A O 1
ATOM 1416 N N . ALA A 1 178 ? -10.713 -2.227 13.001 1.00 98.44 178 ALA A N 1
ATOM 1417 C CA . ALA A 1 178 ? -10.675 -2.833 14.332 1.00 98.44 178 ALA A CA 1
ATOM 1418 C C . ALA A 1 178 ? -10.130 -4.271 14.300 1.00 98.44 178 ALA A C 1
ATOM 1420 O O . ALA A 1 178 ? -9.345 -4.649 15.169 1.00 98.44 178 ALA A O 1
ATOM 1421 N N . GLU A 1 179 ? -10.494 -5.056 13.285 1.00 98.50 179 GLU A N 1
ATOM 1422 C CA . GLU A 1 179 ? -9.955 -6.401 13.099 1.00 98.50 179 GLU A CA 1
ATOM 1423 C C . GLU A 1 179 ? -8.458 -6.371 12.770 1.00 98.50 179 GLU A C 1
ATOM 1425 O O . GLU A 1 179 ? -7.701 -7.116 13.384 1.00 98.50 179 G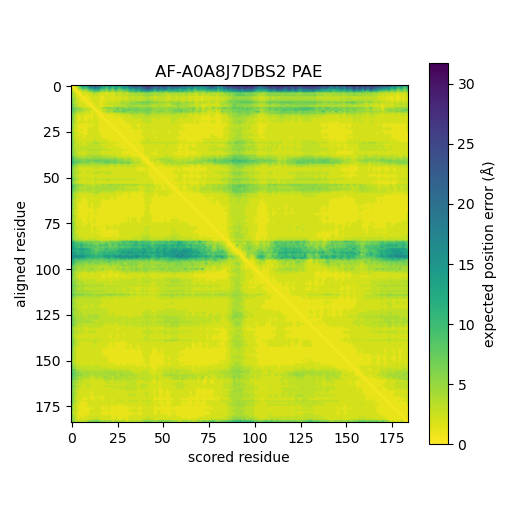LU A O 1
ATOM 1430 N N . PHE A 1 180 ? -7.992 -5.468 11.899 1.00 98.38 180 PHE A N 1
ATOM 1431 C CA . PHE A 1 180 ? -6.556 -5.290 11.664 1.00 98.38 180 PHE A CA 1
ATOM 1432 C C . PHE A 1 180 ? -5.800 -4.952 12.953 1.00 98.38 180 PHE A C 1
ATOM 1434 O O . PHE A 1 180 ? -4.734 -5.514 13.177 1.00 98.38 180 PHE A O 1
ATOM 1441 N N . ILE A 1 181 ? -6.346 -4.095 13.825 1.00 98.06 181 ILE A N 1
ATOM 1442 C CA . ILE A 1 181 ? -5.739 -3.812 15.139 1.00 98.06 181 ILE A CA 1
ATOM 1443 C C . ILE A 1 181 ? -5.624 -5.086 15.983 1.00 98.06 181 ILE A C 1
ATOM 1445 O O . ILE A 1 181 ? -4.609 -5.275 16.635 1.00 98.06 181 ILE A O 1
ATOM 1449 N N . ALA A 1 182 ? -6.641 -5.951 15.985 1.00 97.50 182 ALA A N 1
ATOM 1450 C CA . ALA A 1 182 ? -6.622 -7.191 16.763 1.00 97.50 182 ALA A CA 1
ATOM 1451 C C . ALA A 1 182 ? -5.682 -8.263 16.183 1.00 97.50 182 ALA A C 1
ATOM 1453 O O . ALA A 1 182 ? -5.224 -9.145 16.909 1.00 97.50 182 ALA A O 1
ATOM 1454 N N . LEU A 1 183 ? -5.434 -8.217 14.873 1.00 95.75 183 LEU A N 1
ATOM 1455 C CA . LEU A 1 183 ? -4.580 -9.166 14.164 1.00 95.75 183 LEU A CA 1
ATOM 1456 C C . LEU A 1 183 ? -3.092 -8.821 14.250 1.00 95.75 183 LEU A C 1
ATOM 1458 O O . LEU A 1 183 ? -2.274 -9.727 14.063 1.00 95.75 183 LEU A O 1
ATOM 1462 N N . MET A 1 184 ? -2.761 -7.545 14.479 1.00 93.12 184 MET A N 1
ATOM 1463 C CA . MET A 1 184 ? -1.399 -7.017 14.620 1.00 93.12 184 MET A CA 1
ATOM 1464 C C . MET A 1 184 ? -0.885 -7.171 16.047 1.00 93.12 184 MET A C 1
ATOM 1466 O O . MET A 1 184 ? 0.169 -7.830 16.184 1.00 93.12 184 MET A O 1
#

Radius of gyration: 15.33 Å; Cα contacts (8 Å, |Δi|>4): 282; chains: 1; bounding box: 38×39×42 Å

Solvent-accessible surface area (backbone atoms only — not comparable to full-atom values): 10280 Å² total; per-residue (Å²): 133,86,86,86,75,65,55,69,46,46,67,36,92,95,55,46,52,64,55,66,70,58,50,53,52,51,48,55,46,60,58,72,52,63,66,79,76,37,54,88,70,98,64,79,22,47,63,65,71,42,32,90,74,65,43,83,82,79,50,55,66,50,37,43,17,46,51,52,42,49,52,56,47,45,14,31,74,58,37,55,55,28,40,78,36,61,65,55,84,84,45,87,75,42,76,47,51,40,47,26,28,16,6,23,64,45,51,31,44,59,60,37,76,72,38,70,66,49,45,52,52,38,36,73,76,68,71,45,87,49,20,61,62,43,34,52,40,31,44,72,36,59,67,58,36,52,52,51,49,54,54,42,32,58,60,37,37,77,86,40,64,50,60,57,70,52,67,45,55,87,57,57,52,63,62,26,24,52,48,43,51,74,72,88

Sequence (184 aa):
MTMTYTAVKQHVSNRGVPPNDFLDQLVAWGKDAPDEIFVRNPFSDIYSSVFNTLGPWQGIPHRRAVMLEVMRVLAGFESSWNWNEGRDITNPTSVIPDTIEAGAWQVSANAMNFGQELKDLVLDKVGTLDGNAFQKAMKLDHLLAMEFVARLLRRTTRHHGPALRHEIDPWLRRDAVAEFIALM

Organism: NCBI:txid915328

Secondary structure (DSSP, 8-state):
-PPP-SSTT--BTTTB---HHHHHHHHHHHHHS-GGGTS--SS--HHHHHHHHH-S--SHHHHHHHHHHHHHHHHHHHHTT-TT----TT-TT--STTT--BTTTTB-GGGGGG-HHHHHHHHHHHS---HHHHHHHHHH-HHHHHHHHHHHHHH-STT-HHHHTTSSGGG--HHHHHHHHHH-

Mean predicted aligned error: 3.17 Å

Foldseek 3Di:
DQDDDDLQQDQADVLHGADSVLVVVLLVLLVVPDLVLQDDDPDDFLCNLQCVQADDDDDSLLSSLLLSLLLSNQLSVQPSQFLADWFPPVDPQLPDLQNGFAGSNRAGLVLCVLDVVLVVLCCVPQVDSGSVSVRVCSSVVVSSVSNSVSNSRRRDPVRRPCSVVVVSRVVRDNVSSVVSSVSD